Protein AF-A0A4Y4M485-F1 (afdb_monomer_lite)

Structure (mmCIF, N/CA/C/O backbone):
data_AF-A0A4Y4M485-F1
#
_entry.id   AF-A0A4Y4M485-F1
#
loop_
_atom_site.group_PDB
_atom_site.id
_atom_site.type_symbol
_atom_site.label_atom_id
_atom_site.label_alt_id
_atom_site.label_comp_id
_atom_site.label_asym_id
_atom_site.label_entity_id
_atom_site.label_seq_id
_atom_site.pdbx_PDB_ins_code
_atom_site.Cartn_x
_atom_site.C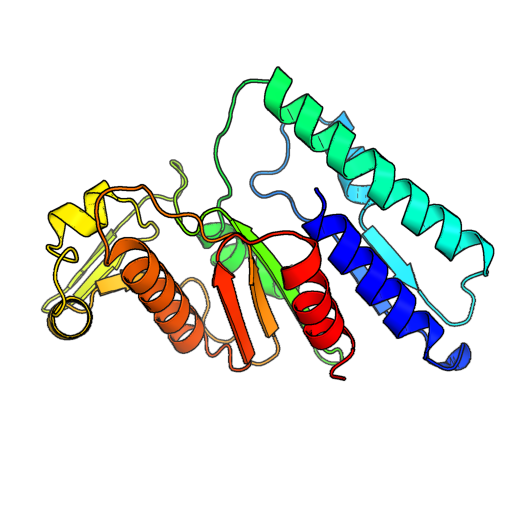artn_y
_atom_site.Cartn_z
_atom_site.occupancy
_atom_site.B_iso_or_equiv
_atom_site.auth_seq_id
_atom_site.auth_comp_id
_atom_site.auth_asym_id
_atom_site.auth_atom_id
_atom_site.pdbx_PDB_model_num
ATOM 1 N N . MET A 1 1 ? 10.236 9.563 -0.881 1.00 77.62 1 MET A N 1
ATOM 2 C CA . MET A 1 1 ? 11.046 9.495 -2.119 1.00 77.62 1 MET A CA 1
ATOM 3 C C . MET A 1 1 ? 11.940 8.282 -2.170 1.00 77.62 1 MET A C 1
ATOM 5 O O . MET A 1 1 ? 11.864 7.544 -3.143 1.00 77.62 1 MET A O 1
ATOM 9 N N . GLU A 1 2 ? 12.724 8.021 -1.127 1.00 85.12 2 GLU A N 1
ATOM 10 C CA . GLU A 1 2 ? 13.679 6.907 -1.160 1.00 85.12 2 GLU A CA 1
ATOM 11 C C . GLU A 1 2 ? 13.023 5.532 -1.349 1.00 85.12 2 GLU A C 1
ATOM 13 O O . GLU A 1 2 ? 13.564 4.706 -2.073 1.00 85.12 2 GLU A O 1
ATOM 18 N N . TYR A 1 3 ? 11.807 5.313 -0.830 1.00 90.31 3 TYR A N 1
ATOM 19 C CA . TYR A 1 3 ? 11.066 4.069 -1.087 1.00 90.31 3 TYR A CA 1
ATOM 20 C C . TYR A 1 3 ? 10.728 3.868 -2.568 1.00 90.31 3 TYR A C 1
ATOM 22 O O . TYR A 1 3 ? 10.897 2.769 -3.082 1.00 90.31 3 TYR A O 1
ATOM 30 N N . ILE A 1 4 ? 10.310 4.921 -3.279 1.00 91.56 4 ILE A N 1
ATOM 31 C CA . ILE A 1 4 ? 10.004 4.838 -4.717 1.00 91.56 4 ILE A CA 1
ATOM 32 C C . ILE A 1 4 ? 11.274 4.483 -5.499 1.00 91.56 4 ILE A C 1
ATOM 34 O O . ILE A 1 4 ? 11.239 3.601 -6.354 1.00 91.56 4 ILE A O 1
ATOM 38 N N . LYS A 1 5 ? 12.403 5.114 -5.152 1.00 91.12 5 LYS A N 1
ATOM 39 C CA . LYS A 1 5 ? 13.707 4.818 -5.757 1.00 91.12 5 LYS A CA 1
ATOM 40 C C . LYS A 1 5 ? 14.168 3.385 -5.469 1.00 91.12 5 LYS A C 1
ATOM 42 O O . LYS A 1 5 ? 14.674 2.714 -6.358 1.00 91.12 5 LYS A O 1
ATOM 47 N N . ALA A 1 6 ? 13.957 2.881 -4.255 1.00 93.38 6 ALA A N 1
ATOM 48 C CA . ALA A 1 6 ? 14.279 1.496 -3.913 1.00 93.38 6 ALA A CA 1
ATOM 49 C C . ALA A 1 6 ? 13.419 0.482 -4.693 1.00 93.38 6 ALA A C 1
ATOM 51 O O . ALA A 1 6 ? 13.933 -0.548 -5.128 1.00 93.38 6 ALA A O 1
ATOM 52 N N . ILE A 1 7 ? 12.129 0.778 -4.904 1.00 95.62 7 ILE A N 1
ATOM 53 C CA . ILE A 1 7 ? 11.229 -0.059 -5.716 1.00 95.62 7 ILE A CA 1
ATOM 54 C C . ILE A 1 7 ? 11.700 -0.084 -7.175 1.00 95.62 7 ILE A C 1
ATOM 56 O O . ILE A 1 7 ? 11.818 -1.161 -7.759 1.00 95.62 7 ILE A O 1
ATOM 60 N N . GLU A 1 8 ? 12.025 1.077 -7.747 1.00 95.56 8 GLU A N 1
ATOM 61 C CA . GLU A 1 8 ? 12.563 1.177 -9.109 1.00 95.56 8 GLU A CA 1
ATOM 62 C C . GLU A 1 8 ? 13.875 0.394 -9.258 1.00 95.56 8 GLU A C 1
ATOM 64 O O . GLU A 1 8 ? 13.993 -0.461 -10.140 1.00 95.56 8 GLU A O 1
ATOM 69 N N . LYS A 1 9 ? 14.818 0.579 -8.331 1.00 94.06 9 LYS A N 1
ATOM 70 C CA . LYS A 1 9 ? 16.083 -0.161 -8.314 1.00 94.06 9 LYS A CA 1
ATOM 71 C C . LYS A 1 9 ? 15.846 -1.667 -8.237 1.00 94.06 9 LYS A C 1
ATOM 73 O O . LYS A 1 9 ? 16.529 -2.439 -8.913 1.00 94.06 9 LYS A O 1
ATOM 78 N N . GLY A 1 10 ? 14.869 -2.096 -7.440 1.00 94.44 10 GLY A N 1
ATOM 79 C CA . GLY A 1 10 ? 14.462 -3.494 -7.345 1.00 94.44 10 GLY A CA 1
ATOM 80 C C . GLY A 1 10 ? 13.942 -4.058 -8.657 1.00 94.44 10 GLY A C 1
ATOM 81 O O . GLY A 1 10 ? 14.376 -5.140 -9.057 1.00 94.44 10 GLY A O 1
ATOM 82 N N . LEU A 1 11 ? 13.095 -3.310 -9.366 1.00 95.94 11 LEU A N 1
ATOM 83 C CA . LEU A 1 11 ? 12.636 -3.683 -10.701 1.00 95.94 11 LEU A CA 1
ATOM 84 C C . LEU A 1 11 ? 13.812 -3.795 -11.678 1.00 95.94 11 LEU A C 1
ATOM 86 O O . LEU A 1 11 ? 13.963 -4.821 -12.341 1.00 95.94 11 LEU A O 1
ATOM 90 N N . LEU A 1 12 ? 14.674 -2.775 -11.755 1.00 95.56 12 LEU A N 1
ATOM 91 C CA . LEU A 1 12 ? 15.802 -2.795 -12.687 1.00 95.56 12 LEU A CA 1
ATOM 92 C C . LEU A 1 12 ? 16.756 -3.957 -12.402 1.00 95.56 12 LEU A C 1
ATOM 94 O O . LEU A 1 12 ? 17.238 -4.594 -13.339 1.00 95.56 12 LEU A O 1
ATOM 98 N N . ASN A 1 13 ? 17.020 -4.259 -11.130 1.00 94.12 13 ASN A N 1
ATOM 99 C CA . ASN A 1 13 ? 17.847 -5.397 -10.732 1.00 94.12 13 ASN A CA 1
ATOM 100 C C . ASN A 1 13 ? 17.189 -6.732 -11.096 1.00 94.12 13 ASN A C 1
ATOM 102 O O . ASN A 1 13 ? 17.866 -7.621 -11.616 1.00 94.12 13 ASN A O 1
ATOM 106 N N . HIS A 1 14 ? 15.877 -6.862 -10.877 1.00 95.12 14 HIS A N 1
ATOM 107 C CA . HIS A 1 14 ? 15.117 -8.040 -11.286 1.00 95.12 14 HIS A CA 1
ATOM 108 C C . HIS A 1 14 ? 15.248 -8.277 -12.793 1.00 95.12 14 HIS A C 1
ATOM 110 O O . HIS A 1 14 ? 15.660 -9.359 -13.212 1.00 95.12 14 HIS A O 1
ATOM 116 N N . ILE A 1 15 ? 15.006 -7.248 -13.604 1.00 95.00 15 ILE A N 1
ATOM 117 C CA . ILE A 1 15 ? 15.081 -7.341 -15.065 1.00 95.00 15 ILE A CA 1
ATOM 118 C C . ILE A 1 15 ? 16.507 -7.667 -15.520 1.00 95.00 15 ILE A C 1
ATOM 120 O O . ILE A 1 15 ? 16.695 -8.597 -16.296 1.00 95.00 15 ILE A O 1
ATOM 124 N N . LYS A 1 16 ? 17.530 -6.984 -14.988 1.00 93.12 16 LYS A N 1
ATOM 125 C CA . LYS A 1 16 ? 18.945 -7.247 -15.325 1.00 93.12 16 LYS A CA 1
ATOM 126 C C . LYS A 1 16 ? 19.398 -8.670 -14.982 1.00 93.12 16 LYS A C 1
ATOM 128 O O . LYS A 1 16 ? 20.369 -9.146 -15.563 1.00 93.12 16 LYS A O 1
ATOM 133 N N . SER A 1 17 ? 18.720 -9.346 -14.052 1.00 93.44 17 SER A N 1
ATOM 134 C CA . SER A 1 17 ? 19.000 -10.745 -13.710 1.00 93.44 17 SER A CA 1
ATOM 135 C C . SER A 1 17 ? 18.378 -11.759 -14.684 1.00 93.44 17 SER A C 1
ATOM 137 O O . SER A 1 17 ? 18.756 -12.932 -14.678 1.00 93.44 17 SER A O 1
ATOM 139 N N . LYS A 1 18 ? 17.425 -11.325 -15.519 1.00 93.94 18 LYS A N 1
ATOM 140 C CA . LYS A 1 18 ? 16.714 -12.161 -16.492 1.00 93.94 18 LYS A CA 1
ATOM 141 C C . LYS A 1 18 ? 17.453 -12.210 -17.830 1.00 93.94 18 LYS A C 1
ATOM 143 O O . LYS A 1 18 ? 18.257 -11.347 -18.170 1.00 93.94 18 LYS A O 1
ATOM 148 N N . ARG A 1 19 ? 17.134 -13.219 -18.645 1.00 94.94 19 ARG A N 1
ATOM 149 C CA . ARG A 1 19 ? 17.548 -13.249 -20.058 1.00 94.94 19 ARG A CA 1
ATOM 150 C C . ARG A 1 19 ? 16.696 -12.253 -20.849 1.00 94.94 19 ARG A C 1
ATOM 152 O O . ARG A 1 19 ? 15.481 -12.249 -20.673 1.00 94.94 19 ARG A O 1
ATOM 159 N N . ILE A 1 20 ? 17.302 -11.497 -21.767 1.00 93.25 20 ILE A N 1
ATOM 160 C CA . ILE A 1 20 ? 16.626 -10.443 -22.558 1.00 93.25 20 ILE A CA 1
ATOM 161 C C . ILE A 1 20 ? 15.336 -10.943 -23.226 1.00 93.25 20 ILE A C 1
ATOM 163 O O . ILE A 1 20 ? 14.305 -10.285 -23.155 1.00 93.25 20 ILE A O 1
ATOM 167 N N . ILE A 1 21 ? 15.353 -12.153 -23.796 1.00 93.75 21 ILE A N 1
ATOM 168 C CA . ILE A 1 21 ? 14.182 -12.745 -24.469 1.00 93.75 21 ILE A CA 1
ATOM 169 C C . ILE A 1 21 ? 12.969 -12.971 -23.543 1.00 93.75 21 ILE A C 1
ATOM 171 O O . ILE A 1 21 ? 11.869 -13.201 -24.028 1.00 93.75 21 ILE A O 1
ATOM 175 N N . THR A 1 22 ? 13.162 -12.908 -22.221 1.00 94.12 22 THR A N 1
ATOM 176 C CA . THR A 1 22 ? 12.122 -13.119 -21.196 1.00 94.12 22 THR A CA 1
ATOM 177 C C . THR A 1 22 ? 11.640 -11.826 -20.534 1.00 94.12 22 THR A C 1
ATOM 179 O O . THR A 1 22 ? 10.892 -11.879 -19.556 1.00 94.12 22 THR A O 1
ATOM 182 N N . TYR A 1 23 ? 12.110 -10.665 -20.998 1.00 95.38 23 TYR A N 1
ATOM 183 C CA . TYR A 1 23 ? 11.661 -9.374 -20.481 1.00 95.38 23 TYR A CA 1
ATOM 184 C C . TYR A 1 23 ? 10.186 -9.172 -20.815 1.00 95.38 23 TYR A C 1
ATOM 186 O O . TYR A 1 23 ? 9.802 -9.269 -21.981 1.00 95.38 23 TYR A O 1
ATOM 194 N N . ASP A 1 24 ? 9.386 -8.915 -19.784 1.00 95.50 24 ASP A N 1
ATOM 195 C CA . ASP A 1 24 ? 7.939 -8.709 -19.887 1.00 95.50 24 ASP A CA 1
ATOM 196 C C . ASP A 1 24 ? 7.419 -8.113 -18.569 1.00 95.50 24 ASP A C 1
ATOM 198 O O . ASP A 1 24 ? 6.580 -8.675 -17.861 1.00 95.50 24 ASP A O 1
ATOM 202 N N . ASP A 1 25 ? 8.042 -7.007 -18.173 1.00 96.38 25 ASP A N 1
ATOM 203 C CA . ASP A 1 25 ? 7.924 -6.433 -16.838 1.00 96.38 25 ASP A CA 1
ATOM 204 C C . ASP A 1 25 ? 7.462 -4.979 -16.944 1.00 96.38 25 ASP A C 1
ATOM 206 O O . ASP A 1 25 ? 7.821 -4.261 -17.880 1.00 96.38 25 ASP A O 1
ATOM 210 N N . GLN A 1 26 ? 6.663 -4.525 -15.983 1.00 96.00 26 GLN A N 1
ATOM 211 C CA . GLN A 1 26 ? 6.154 -3.156 -15.953 1.00 96.00 26 GLN A CA 1
ATOM 212 C C . GLN A 1 26 ? 6.145 -2.601 -14.534 1.00 96.00 26 GLN A C 1
ATOM 214 O O . GLN A 1 26 ? 6.017 -3.344 -13.561 1.00 96.00 26 GLN A O 1
ATOM 219 N N . MET A 1 27 ? 6.204 -1.279 -14.436 1.00 95.62 27 MET A N 1
ATOM 220 C CA . MET A 1 27 ? 6.006 -0.546 -13.194 1.00 95.62 27 MET A CA 1
ATOM 221 C C . MET A 1 27 ? 5.237 0.737 -13.482 1.00 95.62 27 MET A C 1
ATOM 223 O O . MET A 1 27 ? 5.431 1.376 -14.516 1.00 95.62 27 MET A O 1
ATOM 227 N N . GLN A 1 28 ? 4.342 1.093 -12.566 1.00 94.19 28 GLN A N 1
ATOM 228 C CA . GLN A 1 28 ? 3.537 2.300 -12.657 1.00 94.19 28 GLN A CA 1
ATOM 229 C C . GLN A 1 28 ? 3.343 2.906 -11.268 1.00 94.19 28 GLN A C 1
ATOM 231 O O . GLN A 1 28 ? 3.158 2.181 -10.291 1.00 94.19 28 GLN A O 1
ATOM 236 N N . VAL A 1 29 ? 3.378 4.236 -11.190 1.00 91.94 29 VAL A N 1
ATOM 237 C CA . VAL A 1 29 ? 3.000 4.989 -9.989 1.00 91.94 29 VAL A CA 1
ATOM 238 C C . VAL A 1 29 ? 1.581 5.518 -10.165 1.00 91.94 29 VAL A C 1
ATOM 240 O O . VAL A 1 29 ? 1.248 6.072 -11.212 1.00 91.94 29 VAL A O 1
ATOM 243 N N . PHE A 1 30 ? 0.753 5.350 -9.137 1.00 89.00 30 PHE A N 1
ATOM 244 C CA . PHE A 1 30 ? -0.610 5.868 -9.094 1.00 89.00 30 PHE A CA 1
ATOM 245 C C . PHE A 1 30 ? -0.720 6.937 -8.012 1.00 89.00 30 PHE A C 1
ATOM 247 O O . PHE A 1 30 ? -0.191 6.771 -6.914 1.00 89.00 30 PHE A O 1
ATOM 254 N N . PHE A 1 31 ? -1.450 8.002 -8.320 1.00 84.62 31 PHE A N 1
ATOM 255 C CA . PHE A 1 31 ? -1.853 9.025 -7.366 1.00 84.62 31 PHE A CA 1
ATOM 256 C C . PHE A 1 31 ? -3.375 8.973 -7.279 1.00 84.62 31 PHE A C 1
ATOM 258 O O . PHE A 1 31 ? -4.046 9.005 -8.311 1.00 84.62 31 PHE A O 1
ATOM 265 N N . ASN A 1 32 ? -3.914 8.807 -6.072 1.00 82.88 32 ASN A N 1
ATOM 266 C CA . ASN A 1 32 ? -5.357 8.763 -5.858 1.00 82.88 32 ASN A CA 1
ATOM 267 C C . ASN A 1 32 ? -5.714 9.595 -4.618 1.00 82.88 32 ASN A C 1
ATOM 269 O O . ASN A 1 32 ? -5.328 9.173 -3.531 1.00 82.88 32 ASN A O 1
ATOM 273 N N . PRO A 1 33 ? -6.429 10.727 -4.749 1.00 79.94 33 PRO A N 1
ATOM 274 C CA . PRO A 1 33 ? -6.999 11.266 -5.988 1.00 79.94 33 PRO A CA 1
ATOM 275 C C . PRO A 1 33 ? -5.933 11.693 -7.001 1.00 79.94 33 PRO A C 1
ATOM 277 O O . PRO A 1 33 ? -4.771 11.908 -6.652 1.00 79.94 33 PRO A O 1
ATOM 280 N N . GLU A 1 34 ? -6.329 11.781 -8.267 1.00 77.62 34 GLU A N 1
ATOM 281 C CA . GLU A 1 34 ? -5.439 12.285 -9.312 1.00 77.62 34 GLU A CA 1
ATOM 282 C C . GLU A 1 34 ? -5.100 13.762 -9.039 1.00 77.62 34 GLU A C 1
ATOM 284 O O . GLU A 1 34 ? -5.971 14.514 -8.586 1.00 77.62 34 GLU A O 1
ATOM 289 N N . PRO A 1 35 ? -3.850 14.196 -9.284 1.00 74.81 35 PRO A N 1
ATOM 290 C CA . PRO A 1 35 ? -3.475 15.595 -9.154 1.00 74.81 35 PRO A CA 1
ATOM 291 C C . PRO A 1 35 ? -4.400 16.500 -9.977 1.00 74.81 35 PRO A C 1
ATOM 293 O O . PRO A 1 35 ? -4.681 16.228 -11.145 1.00 74.81 35 PRO A O 1
ATOM 296 N N . SER A 1 36 ? -4.845 17.613 -9.389 1.00 73.31 36 SER A N 1
ATOM 297 C CA . SER A 1 36 ? -5.702 18.572 -10.097 1.00 73.31 36 SER A CA 1
ATOM 298 C C . SER A 1 36 ? -4.959 19.365 -11.174 1.00 73.31 36 SER A C 1
ATOM 300 O O . SER A 1 36 ? -5.595 19.922 -12.063 1.00 73.31 36 SER A O 1
ATOM 302 N N . ASP A 1 37 ? -3.627 19.442 -11.092 1.00 76.88 37 ASP A N 1
ATOM 303 C CA . ASP A 1 37 ? -2.790 20.081 -12.107 1.00 76.88 37 ASP A CA 1
ATOM 304 C C . ASP A 1 37 ? -2.626 19.152 -13.334 1.00 76.88 37 ASP A C 1
ATOM 306 O O . ASP A 1 37 ? -2.031 18.076 -13.223 1.00 76.88 37 ASP A O 1
ATOM 310 N N . PRO A 1 38 ? -3.084 19.552 -14.535 1.00 78.38 38 PRO A N 1
ATOM 311 C CA . PRO A 1 38 ? -2.912 18.766 -15.757 1.00 78.38 38 PRO A CA 1
ATOM 312 C C . PRO A 1 38 ? -1.452 18.430 -16.079 1.00 78.38 38 PRO A C 1
ATOM 314 O O . PRO A 1 38 ? -1.169 17.356 -16.613 1.00 78.38 38 PRO A O 1
ATOM 317 N N . LYS A 1 39 ? -0.507 19.313 -15.728 1.00 80.00 39 LYS A N 1
ATOM 318 C CA . LYS A 1 39 ? 0.925 19.063 -15.928 1.00 80.00 39 LYS A CA 1
ATOM 319 C C . LYS A 1 39 ? 1.384 17.865 -15.109 1.00 80.00 39 LYS A C 1
ATOM 321 O O . LYS A 1 39 ? 2.188 17.066 -15.577 1.00 80.00 39 LYS A O 1
ATOM 326 N N . MET A 1 40 ? 0.840 17.714 -13.910 1.00 76.00 40 MET A N 1
ATOM 327 C CA . MET A 1 40 ? 1.156 16.604 -13.023 1.00 76.00 40 MET A CA 1
ATOM 328 C C . MET A 1 40 ? 0.653 15.288 -13.598 1.00 76.00 40 MET A C 1
ATOM 330 O O . MET A 1 40 ? 1.392 14.308 -13.575 1.00 76.00 40 MET A O 1
ATOM 334 N N . ASN A 1 41 ? -0.531 15.285 -14.211 1.00 75.06 41 ASN A N 1
ATOM 335 C CA . ASN A 1 41 ? -1.057 14.109 -14.901 1.00 75.06 41 ASN A CA 1
ATOM 336 C C . ASN A 1 41 ? -0.133 13.651 -16.040 1.00 75.06 41 ASN A C 1
ATOM 338 O O . ASN A 1 41 ? 0.108 12.451 -16.166 1.00 75.06 41 ASN A O 1
ATOM 342 N N . GLU A 1 42 ? 0.473 14.567 -16.800 1.00 83.31 42 GLU A N 1
ATOM 343 C CA . GLU A 1 42 ? 1.502 14.205 -17.789 1.00 83.31 42 GLU A CA 1
ATOM 344 C C . GLU A 1 42 ? 2.746 13.578 -17.135 1.00 83.31 42 GLU A C 1
ATOM 346 O O . GLU A 1 42 ? 3.199 12.519 -17.573 1.00 83.31 42 GLU A O 1
ATOM 351 N N . LEU A 1 43 ? 3.239 14.135 -16.020 1.00 83.00 43 LEU A N 1
ATOM 352 C CA . LEU A 1 43 ? 4.380 13.556 -15.291 1.00 83.00 43 LEU A CA 1
ATOM 353 C C . LEU A 1 43 ? 4.072 12.146 -14.756 1.00 83.00 43 LEU A C 1
ATOM 355 O O . LEU A 1 43 ? 4.947 11.280 -14.751 1.00 83.00 43 LEU A O 1
ATOM 359 N N . THR A 1 44 ? 2.829 11.873 -14.339 1.00 80.62 44 THR A N 1
ATOM 360 C CA . THR A 1 44 ? 2.441 10.524 -13.889 1.00 80.62 44 THR A CA 1
ATOM 361 C C . THR A 1 44 ? 2.477 9.492 -15.019 1.00 80.62 44 THR A C 1
ATOM 363 O O . THR A 1 44 ? 2.857 8.345 -14.780 1.00 80.62 44 THR A O 1
ATOM 366 N N . LYS A 1 45 ? 2.158 9.887 -16.262 1.00 86.69 45 LYS A N 1
ATOM 367 C CA . LYS A 1 45 ? 2.238 8.995 -17.432 1.00 86.69 45 LYS A CA 1
ATOM 368 C C . LYS A 1 45 ? 3.677 8.580 -17.715 1.00 86.69 45 LYS A C 1
ATOM 370 O O . LYS A 1 45 ? 3.918 7.439 -18.098 1.00 86.69 45 LYS A O 1
ATOM 375 N N . GLU A 1 46 ? 4.639 9.470 -17.485 1.00 91.50 46 GLU A N 1
ATOM 376 C CA . GLU A 1 46 ? 6.059 9.156 -17.654 1.00 91.50 46 GLU A CA 1
ATOM 377 C C . GLU A 1 46 ? 6.588 8.140 -16.633 1.00 91.50 46 GLU A C 1
ATOM 379 O O . GLU A 1 46 ? 7.564 7.444 -16.927 1.00 91.50 46 GLU A O 1
ATOM 384 N N . LEU A 1 47 ? 5.922 8.025 -15.477 1.00 92.62 47 LEU A N 1
ATOM 385 C CA . LEU A 1 47 ? 6.174 7.028 -14.432 1.00 92.62 47 LEU A CA 1
ATOM 386 C C . LEU A 1 47 ? 5.458 5.693 -14.688 1.00 92.62 47 LEU A C 1
ATOM 388 O O . LEU A 1 47 ? 5.380 4.856 -13.788 1.00 92.62 47 LEU A O 1
ATOM 392 N N . LYS A 1 48 ? 4.935 5.480 -15.900 1.00 94.50 48 LYS A N 1
ATOM 393 C CA . LYS A 1 48 ? 4.531 4.170 -16.410 1.00 94.50 48 LYS A CA 1
ATOM 394 C C . LYS A 1 48 ? 5.608 3.661 -17.365 1.00 94.50 48 LYS A C 1
ATOM 396 O O . LYS A 1 48 ? 5.771 4.179 -18.468 1.00 94.50 48 LYS A O 1
ATOM 401 N N . VAL A 1 49 ? 6.337 2.635 -16.941 1.00 96.12 49 VAL A N 1
ATOM 402 C CA . VAL A 1 49 ? 7.461 2.061 -17.692 1.00 96.12 49 VAL A CA 1
ATOM 403 C C . VAL A 1 49 ?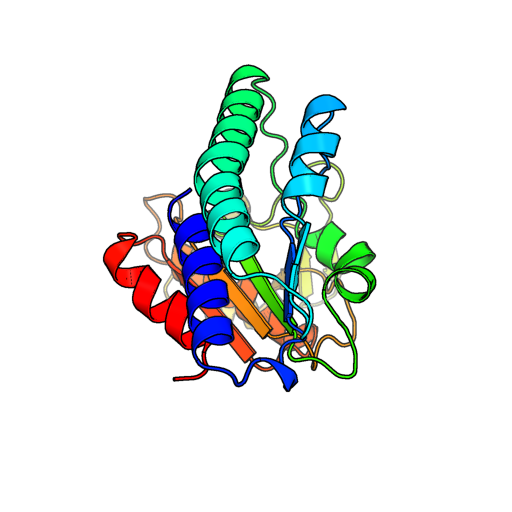 7.239 0.575 -17.947 1.00 96.12 49 VAL A C 1
ATOM 405 O O . VAL A 1 49 ? 6.654 -0.133 -17.124 1.00 96.12 49 VAL A O 1
ATOM 408 N N . SER A 1 50 ? 7.705 0.097 -19.097 1.00 96.62 50 SER A N 1
ATOM 409 C CA . SER A 1 50 ? 7.579 -1.300 -19.515 1.00 96.62 50 SER A CA 1
ATOM 410 C C . SER A 1 50 ? 8.847 -1.773 -20.206 1.00 96.62 50 SER A C 1
ATOM 412 O O . SER A 1 50 ? 9.461 -1.016 -20.955 1.00 96.62 50 SER A O 1
ATOM 414 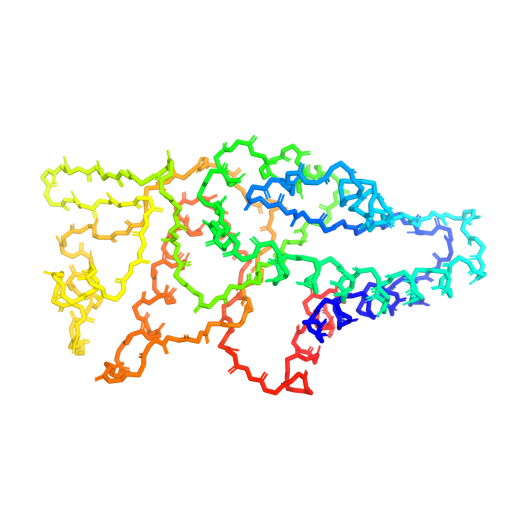N N . PHE A 1 51 ? 9.196 -3.036 -19.993 1.00 97.31 51 PHE A N 1
ATOM 415 C CA . PHE A 1 51 ? 10.378 -3.681 -20.542 1.00 97.31 51 PHE A CA 1
ATOM 416 C C . PHE A 1 51 ? 9.969 -4.936 -21.306 1.00 97.31 51 PHE A C 1
ATOM 418 O O . PHE A 1 51 ? 9.210 -5.765 -20.810 1.00 97.31 51 PHE A O 1
ATOM 425 N N . ASN A 1 52 ? 10.510 -5.072 -22.511 1.00 96.75 52 ASN A N 1
ATOM 426 C CA . ASN A 1 52 ? 10.342 -6.216 -23.397 1.00 96.75 52 ASN A CA 1
ATOM 427 C C . ASN A 1 52 ? 11.690 -6.603 -24.032 1.00 96.75 52 ASN A C 1
ATOM 429 O O . ASN A 1 52 ? 12.710 -5.943 -23.817 1.00 96.75 52 ASN A O 1
ATOM 433 N N . LYS A 1 53 ? 11.702 -7.672 -24.831 1.00 95.81 53 LYS A N 1
ATOM 434 C CA . LYS A 1 53 ? 12.913 -8.179 -25.503 1.00 95.81 53 LYS A CA 1
ATOM 435 C C . LYS A 1 53 ? 13.631 -7.154 -26.399 1.00 95.81 53 LYS A C 1
ATOM 437 O O . LYS A 1 53 ? 14.829 -7.293 -26.623 1.00 95.81 53 LYS A O 1
ATOM 442 N N . ASP A 1 54 ? 12.912 -6.142 -26.884 1.00 96.38 54 ASP A N 1
ATOM 443 C CA . ASP A 1 54 ? 13.415 -5.110 -27.798 1.00 96.38 54 ASP A CA 1
ATOM 444 C C . ASP A 1 54 ? 13.891 -3.854 -27.043 1.00 96.38 54 ASP A C 1
ATOM 446 O O . ASP A 1 54 ? 14.324 -2.869 -27.641 1.00 96.38 54 ASP A O 1
ATOM 450 N N . THR A 1 55 ? 13.820 -3.868 -25.708 1.00 96.06 55 THR A N 1
ATOM 451 C CA . THR A 1 55 ? 14.181 -2.723 -24.873 1.00 96.06 55 THR A CA 1
ATOM 452 C C . THR A 1 55 ? 15.692 -2.472 -24.903 1.00 96.06 55 THR A C 1
ATOM 454 O O . THR A 1 55 ? 16.471 -3.329 -24.470 1.00 96.06 55 THR A O 1
ATOM 457 N N . PRO A 1 56 ? 16.148 -1.288 -25.356 1.00 94.94 56 PRO A N 1
ATOM 458 C CA . PRO A 1 56 ? 17.570 -0.999 -25.461 1.00 94.94 56 PRO A CA 1
ATOM 459 C C . PRO A 1 56 ? 18.189 -0.736 -24.085 1.00 94.94 56 PRO A C 1
ATOM 461 O O . PRO A 1 56 ? 17.549 -0.217 -23.170 1.00 94.94 56 PRO A O 1
ATOM 464 N N . LYS A 1 57 ? 19.491 -1.008 -23.947 1.00 91.38 57 LYS A N 1
ATOM 465 C CA . LYS A 1 57 ? 20.233 -0.779 -22.693 1.00 91.38 57 LYS A CA 1
ATOM 466 C C . LYS A 1 57 ? 20.156 0.678 -22.211 1.00 91.38 57 LYS A C 1
ATOM 468 O O . LYS A 1 57 ? 20.104 0.915 -21.009 1.00 91.38 57 LYS A O 1
ATOM 473 N N . SER A 1 58 ? 20.108 1.645 -23.131 1.00 95.12 58 SER A N 1
ATOM 474 C CA . SER A 1 58 ? 19.959 3.073 -22.814 1.00 95.12 58 SER A CA 1
ATOM 475 C C . SER A 1 58 ? 18.632 3.408 -22.125 1.00 95.12 58 SER A C 1
ATOM 477 O O . SER A 1 58 ? 18.583 4.361 -21.349 1.00 95.12 58 SER A O 1
ATOM 479 N N . TYR A 1 59 ? 17.578 2.612 -22.341 1.00 96.31 59 TYR A N 1
ATOM 480 C CA . TYR A 1 59 ? 16.276 2.837 -21.716 1.00 96.31 59 TYR A CA 1
ATOM 481 C C . TYR A 1 59 ? 16.337 2.677 -20.192 1.00 96.31 59 TYR A C 1
ATOM 483 O O . TYR A 1 59 ? 15.714 3.461 -19.483 1.00 96.31 59 TYR A O 1
ATOM 491 N N . PHE A 1 60 ? 17.166 1.766 -19.669 1.00 95.62 60 PHE A N 1
ATOM 492 C CA . PHE A 1 60 ? 17.363 1.602 -18.222 1.00 95.62 60 PHE A CA 1
ATOM 493 C C . PHE A 1 60 ? 17.834 2.898 -17.553 1.00 95.62 60 PHE A C 1
ATOM 495 O O . PHE A 1 60 ? 17.301 3.278 -16.518 1.00 95.62 60 PHE A O 1
ATOM 502 N N . ASN A 1 61 ? 18.778 3.609 -18.178 1.00 95.25 61 ASN A N 1
ATOM 503 C CA . ASN A 1 61 ? 19.262 4.894 -17.667 1.00 95.25 61 ASN A CA 1
ATOM 504 C C . ASN A 1 61 ? 18.170 5.972 -17.732 1.00 95.25 61 ASN A C 1
ATOM 506 O O . ASN A 1 61 ? 18.105 6.844 -16.872 1.00 95.25 61 ASN A O 1
ATOM 510 N N . SER A 1 62 ? 17.300 5.918 -18.748 1.00 95.75 62 SER A N 1
ATOM 511 C CA . SER A 1 62 ? 16.167 6.842 -18.843 1.00 95.75 62 SER A CA 1
ATOM 512 C C . SER A 1 62 ? 15.134 6.606 -17.738 1.00 95.75 62 SER A C 1
ATOM 514 O O . SER A 1 62 ? 14.585 7.569 -17.211 1.00 95.75 62 SER A O 1
ATOM 516 N N . VAL A 1 63 ? 14.905 5.346 -17.353 1.00 95.88 63 VAL A N 1
ATOM 517 C CA . VAL A 1 63 ? 14.008 4.984 -16.248 1.00 95.88 63 VAL A CA 1
ATOM 518 C C . VAL A 1 63 ? 14.595 5.436 -14.909 1.00 95.88 63 VAL A C 1
ATOM 520 O O . VAL A 1 63 ? 13.913 6.152 -14.180 1.00 95.88 63 VAL A O 1
ATOM 523 N N . ASP A 1 64 ? 15.869 5.139 -14.642 1.00 94.31 64 ASP A N 1
ATOM 524 C CA . ASP A 1 64 ? 16.571 5.582 -13.423 1.00 94.31 64 ASP A CA 1
ATOM 525 C C . ASP A 1 64 ? 16.527 7.114 -13.258 1.00 94.31 64 ASP A C 1
ATOM 527 O O . ASP A 1 64 ? 16.204 7.637 -12.184 1.00 94.31 64 ASP A O 1
ATOM 531 N N . LY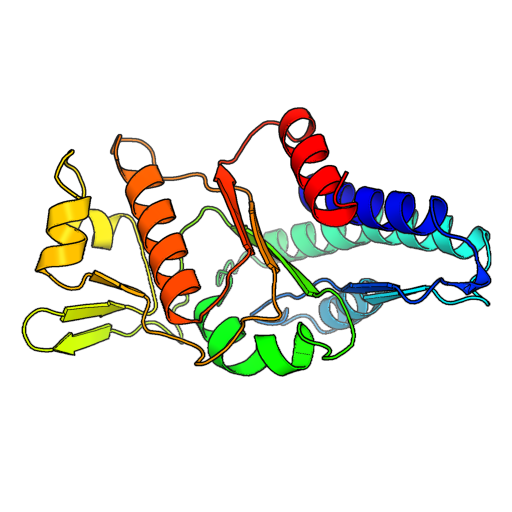S A 1 65 ? 16.741 7.851 -14.358 1.00 93.94 65 LYS A N 1
ATOM 532 C CA . LYS A 1 65 ? 16.617 9.313 -14.380 1.00 93.94 65 LYS A CA 1
ATOM 533 C C . LYS A 1 65 ? 15.194 9.774 -14.047 1.00 93.94 65 LYS A C 1
ATOM 535 O O . LYS A 1 65 ? 15.013 10.589 -13.144 1.00 93.94 65 LYS A O 1
ATOM 540 N N . LYS A 1 66 ? 14.179 9.224 -14.726 1.00 94.00 66 LYS A N 1
ATOM 541 C CA . LYS A 1 66 ? 12.765 9.574 -14.499 1.00 94.00 66 LYS A CA 1
ATOM 542 C C . LYS A 1 66 ? 12.351 9.383 -13.043 1.00 94.00 66 LYS A C 1
ATOM 544 O O . LYS A 1 66 ? 11.741 10.276 -12.464 1.00 94.00 66 LYS A O 1
ATOM 549 N N . TYR A 1 67 ? 12.705 8.254 -12.436 1.00 93.38 67 TYR A N 1
ATOM 550 C CA . TYR A 1 67 ? 12.343 7.959 -11.048 1.00 93.38 67 TYR A CA 1
ATOM 551 C C . TYR A 1 67 ? 13.180 8.719 -10.012 1.00 93.38 67 TYR A C 1
ATOM 553 O O . TYR A 1 67 ? 12.733 8.880 -8.876 1.00 93.38 67 TYR A O 1
ATOM 561 N N . SER A 1 68 ? 14.349 9.234 -10.393 1.00 89.81 68 SER A N 1
ATOM 562 C CA . SER A 1 68 ? 15.138 10.133 -9.545 1.00 89.81 68 SER A CA 1
ATOM 563 C C . SER A 1 68 ? 14.614 11.575 -9.554 1.00 89.81 68 SER A C 1
ATOM 565 O O . SER A 1 68 ? 14.740 12.270 -8.547 1.00 89.81 68 SER A O 1
ATOM 567 N N . GLU A 1 69 ? 14.008 12.024 -10.656 1.00 90.69 69 GLU A N 1
ATOM 568 C CA . GLU A 1 69 ? 13.587 13.420 -10.849 1.00 90.69 69 GLU A CA 1
ATOM 569 C C . GLU A 1 69 ? 12.080 13.624 -10.610 1.00 90.69 69 GLU A C 1
ATOM 571 O O . GLU A 1 69 ? 11.681 14.420 -9.754 1.00 90.69 69 GLU A O 1
ATOM 576 N N . LEU A 1 70 ? 11.229 12.874 -11.319 1.00 90.38 70 LEU A N 1
ATOM 577 C CA . LEU A 1 70 ? 9.790 13.147 -11.407 1.00 90.38 70 LEU A CA 1
ATOM 578 C C . LEU A 1 70 ? 9.044 12.994 -10.076 1.00 90.38 70 LEU A C 1
ATOM 580 O O . LEU A 1 70 ? 8.263 13.891 -9.751 1.00 90.38 70 LEU A O 1
ATOM 584 N N . PRO A 1 71 ? 9.262 11.938 -9.261 1.00 87.81 71 PRO A N 1
ATOM 585 C CA . PRO A 1 71 ? 8.575 11.823 -7.978 1.00 87.81 71 PRO A CA 1
ATOM 586 C C . PRO A 1 71 ? 8.854 13.025 -7.066 1.00 87.81 71 PRO A C 1
ATOM 588 O O . PRO A 1 71 ? 7.935 13.539 -6.429 1.00 87.81 71 PRO A O 1
ATOM 591 N N . SER A 1 72 ? 10.100 13.516 -7.050 1.00 84.94 72 SER A N 1
ATOM 592 C CA . SER A 1 72 ? 10.496 14.689 -6.264 1.00 84.94 72 SER A CA 1
ATOM 593 C C . SER A 1 72 ? 9.759 15.946 -6.726 1.00 84.94 72 SER A C 1
ATOM 595 O O . SER A 1 72 ? 9.156 16.640 -5.906 1.00 84.94 72 SER A O 1
ATOM 597 N N . SER A 1 73 ? 9.724 16.196 -8.040 1.00 85.25 73 SER A N 1
ATOM 598 C CA . SER A 1 73 ? 8.986 17.325 -8.618 1.00 85.25 73 SER A CA 1
ATOM 599 C C . SER A 1 73 ? 7.492 17.261 -8.306 1.00 85.25 73 SER A C 1
ATOM 601 O O . SER A 1 73 ? 6.900 18.275 -7.938 1.00 85.25 73 SER A O 1
ATOM 603 N N . ILE A 1 74 ? 6.897 16.067 -8.386 1.00 81.19 74 ILE A N 1
ATOM 604 C CA . ILE A 1 74 ? 5.481 15.859 -8.084 1.00 81.19 74 ILE A CA 1
ATOM 605 C C . ILE A 1 74 ? 5.181 16.223 -6.622 1.00 81.19 74 ILE A C 1
ATOM 607 O O . ILE A 1 74 ? 4.256 16.977 -6.322 1.00 81.19 74 ILE A O 1
ATOM 611 N N . TYR A 1 75 ? 6.002 15.740 -5.697 1.00 79.88 75 TYR A N 1
ATOM 612 C CA . TYR A 1 75 ? 5.817 16.017 -4.276 1.00 79.88 75 TYR A CA 1
ATOM 613 C C . TYR A 1 75 ? 6.036 17.486 -3.916 1.00 79.88 75 TYR A C 1
ATOM 615 O O . TYR A 1 75 ? 5.262 18.050 -3.147 1.00 79.88 75 TYR A O 1
ATOM 623 N N . GLN A 1 76 ? 7.049 18.132 -4.498 1.00 82.31 76 GLN A N 1
ATOM 624 C CA . GLN A 1 76 ? 7.279 19.565 -4.306 1.00 82.31 76 GLN A CA 1
ATOM 625 C C . GLN A 1 76 ? 6.099 20.407 -4.810 1.00 82.31 76 GLN A C 1
ATOM 627 O O . GLN A 1 76 ? 5.728 21.381 -4.157 1.00 82.31 76 GLN A O 1
ATOM 632 N N . SER A 1 77 ? 5.480 20.016 -5.929 1.00 79.38 77 SER A N 1
ATOM 633 C CA . SER A 1 77 ? 4.264 20.673 -6.421 1.00 79.38 77 SER A CA 1
ATOM 634 C C . SER A 1 77 ? 3.104 20.505 -5.441 1.00 79.38 77 SER A C 1
ATOM 636 O O . SER A 1 77 ? 2.476 21.491 -5.071 1.00 79.38 77 SER A O 1
ATOM 638 N N . ALA A 1 78 ? 2.877 19.286 -4.939 1.00 76.31 78 ALA A N 1
ATOM 639 C CA . ALA A 1 78 ? 1.807 19.021 -3.975 1.00 76.31 78 ALA A CA 1
ATOM 640 C C . ALA A 1 78 ? 1.978 19.833 -2.676 1.00 76.31 78 ALA A C 1
ATOM 642 O O . ALA A 1 78 ? 1.001 20.339 -2.124 1.00 76.31 78 ALA A O 1
ATOM 643 N N . ILE A 1 79 ? 3.227 20.012 -2.218 1.00 78.75 79 ILE A N 1
ATOM 644 C CA . ILE A 1 79 ? 3.540 20.883 -1.077 1.00 78.75 79 ILE A CA 1
ATOM 645 C C . ILE A 1 79 ? 3.154 22.333 -1.367 1.00 78.75 79 ILE A C 1
ATOM 647 O O . ILE A 1 79 ? 2.560 22.996 -0.516 1.00 78.75 79 ILE A O 1
ATOM 651 N N . LYS A 1 80 ? 3.497 22.830 -2.558 1.00 79.56 80 LYS A N 1
ATOM 652 C CA . LYS A 1 80 ? 3.215 24.207 -2.973 1.00 79.56 80 LYS A CA 1
ATOM 653 C C . LYS A 1 80 ? 1.714 24.483 -3.077 1.00 79.56 80 LYS A C 1
ATOM 655 O O . LYS A 1 80 ? 1.280 25.569 -2.704 1.00 79.56 80 LYS A O 1
ATOM 660 N N . ASP A 1 81 ? 0.940 23.507 -3.542 1.00 73.75 81 ASP A N 1
ATOM 661 C CA . ASP A 1 81 ? -0.515 23.618 -3.661 1.00 73.75 81 ASP A CA 1
ATOM 662 C C . ASP A 1 81 ? -1.213 23.656 -2.289 1.00 73.75 81 ASP A C 1
ATOM 664 O O . ASP A 1 81 ? -2.346 24.126 -2.182 1.00 73.75 81 ASP A O 1
ATOM 668 N N . GLY A 1 82 ? -0.547 23.174 -1.230 1.00 67.38 82 GLY A N 1
ATOM 669 C CA . GLY A 1 82 ? -0.996 23.271 0.164 1.00 67.38 82 GLY A CA 1
ATOM 670 C C . GLY A 1 82 ? -2.256 22.463 0.499 1.00 67.38 82 GLY A C 1
ATOM 671 O O . GLY A 1 82 ? -2.744 22.525 1.628 1.00 67.38 82 GLY A O 1
ATOM 672 N N . LYS A 1 83 ? -2.789 21.701 -0.463 1.00 68.94 83 LYS A N 1
ATOM 673 C CA . LYS A 1 83 ? -4.005 20.890 -0.333 1.00 68.94 83 LYS A CA 1
ATOM 674 C C . LYS A 1 83 ? -3.649 19.413 -0.223 1.00 68.94 83 LYS A C 1
ATOM 676 O O . LYS A 1 83 ? -3.602 18.687 -1.213 1.00 68.94 83 LYS A O 1
ATOM 681 N N . TYR A 1 84 ? -3.430 18.955 1.003 1.00 69.75 84 TYR A N 1
ATOM 682 C CA . TYR A 1 84 ? -3.183 17.545 1.294 1.00 69.75 84 TYR A CA 1
ATOM 683 C C . TYR A 1 84 ? -4.509 16.817 1.522 1.00 69.75 84 TYR A C 1
ATOM 685 O O . TYR A 1 84 ? -4.902 16.556 2.653 1.00 69.75 84 TYR A O 1
ATOM 693 N N . ILE A 1 85 ? -5.205 16.494 0.434 1.00 70.00 85 ILE A N 1
ATOM 694 C CA . ILE A 1 85 ? -6.479 15.752 0.476 1.00 70.00 85 ILE A CA 1
ATOM 695 C C . ILE A 1 85 ? -6.322 14.310 0.997 1.00 70.00 85 ILE A C 1
ATOM 697 O O . ILE A 1 85 ? -7.305 13.673 1.362 1.00 70.00 85 ILE A O 1
ATOM 701 N N . GLY A 1 86 ? -5.082 13.817 1.104 1.00 74.38 86 GLY A N 1
ATOM 702 C CA . GLY A 1 86 ? -4.776 12.446 1.510 1.00 74.38 86 GLY A CA 1
ATOM 703 C C . GLY A 1 86 ? -4.960 11.455 0.362 1.00 74.38 86 GLY A C 1
ATOM 704 O O . GLY A 1 86 ? -5.435 11.812 -0.714 1.00 74.38 86 GLY A O 1
ATOM 705 N N . SER A 1 87 ? -4.528 10.208 0.565 1.00 84.00 87 SER A N 1
ATOM 706 C CA . SER A 1 87 ? -4.721 9.153 -0.432 1.00 84.00 87 SER A CA 1
ATOM 707 C C . SER A 1 87 ? -6.005 8.375 -0.168 1.00 84.00 87 SER A C 1
ATOM 709 O O . SER A 1 87 ? -6.144 7.758 0.889 1.00 84.00 87 SER A O 1
ATOM 711 N N . ASP A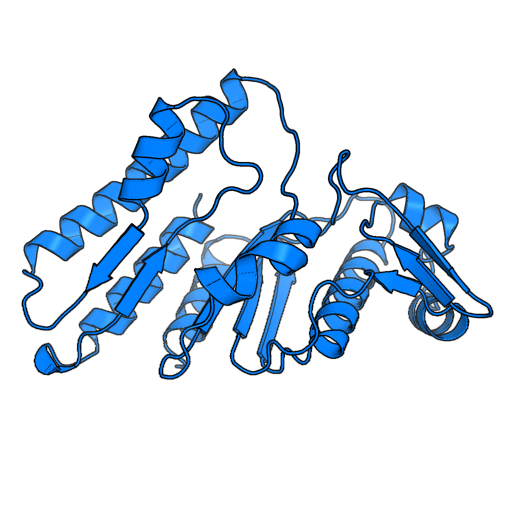 1 88 ? -6.911 8.335 -1.145 1.00 93.00 88 ASP A N 1
ATOM 712 C CA . ASP A 1 88 ? -8.135 7.538 -1.047 1.00 93.00 88 ASP A CA 1
ATOM 713 C C . ASP A 1 88 ? -7.860 6.072 -1.406 1.00 93.00 88 ASP A C 1
ATOM 715 O O . ASP A 1 88 ? -8.117 5.591 -2.514 1.00 93.00 88 ASP A O 1
ATOM 719 N N . ILE A 1 89 ? -7.240 5.365 -0.464 1.00 96.06 89 ILE A N 1
ATOM 720 C CA . ILE A 1 89 ? -6.858 3.962 -0.635 1.00 96.06 89 ILE A CA 1
ATOM 721 C C . ILE A 1 89 ? -8.102 3.072 -0.699 1.00 96.06 89 ILE A C 1
ATOM 723 O O . ILE A 1 89 ? -8.137 2.123 -1.484 1.00 96.06 89 ILE A O 1
ATOM 727 N N . TRP A 1 90 ? -9.119 3.364 0.114 1.00 97.19 90 TRP A N 1
ATOM 728 C CA . TRP A 1 90 ? -10.332 2.556 0.154 1.00 97.19 90 TRP A CA 1
ATOM 729 C C . TRP A 1 90 ? -11.037 2.571 -1.207 1.00 97.19 90 TRP A C 1
ATOM 731 O O . TRP A 1 90 ? -11.312 1.509 -1.776 1.00 97.19 90 TRP A O 1
ATOM 741 N N . GLU A 1 91 ? -11.242 3.759 -1.781 1.00 96.12 91 GLU A N 1
ATOM 742 C CA . GLU A 1 91 ? -11.862 3.908 -3.095 1.00 96.12 91 GLU A CA 1
ATOM 743 C C . GLU A 1 91 ? -11.001 3.304 -4.207 1.00 96.12 91 GLU A C 1
ATOM 745 O O . GLU A 1 91 ? -11.526 2.659 -5.117 1.00 96.12 91 GLU A O 1
ATOM 750 N N . PHE A 1 92 ? -9.673 3.436 -4.118 1.00 96.75 92 PHE A N 1
ATOM 751 C CA . PHE A 1 92 ? -8.764 2.804 -5.074 1.00 96.75 92 PHE A CA 1
ATOM 752 C C . PHE A 1 92 ? -8.956 1.282 -5.111 1.00 96.75 92 PHE A C 1
ATOM 754 O O . PHE A 1 92 ? -9.082 0.693 -6.187 1.00 96.75 92 PHE A O 1
ATOM 761 N N . PHE A 1 93 ? -9.041 0.632 -3.947 1.00 97.69 93 PHE A N 1
ATOM 762 C CA . PHE A 1 93 ? -9.309 -0.807 -3.860 1.00 97.69 93 PHE A CA 1
ATOM 763 C C . PHE A 1 93 ? -10.718 -1.187 -4.321 1.00 97.69 93 PHE A C 1
ATOM 765 O O . PHE A 1 93 ? -10.930 -2.290 -4.838 1.00 97.69 93 PHE A O 1
ATOM 772 N N . LYS A 1 94 ? -11.681 -0.280 -4.156 1.00 97.12 94 LYS A N 1
ATOM 773 C CA . LYS A 1 94 ? -13.062 -0.495 -4.577 1.00 97.12 94 LYS A CA 1
ATOM 774 C C . LYS A 1 94 ? -13.215 -0.436 -6.097 1.00 97.12 94 LYS A C 1
ATOM 776 O O . LYS A 1 94 ? -13.852 -1.318 -6.669 1.00 97.12 94 LYS A O 1
ATOM 781 N N . ASN A 1 95 ? -12.609 0.567 -6.730 1.00 96.19 95 ASN A N 1
ATOM 782 C CA . ASN A 1 95 ? -12.907 0.942 -8.113 1.00 96.19 95 ASN A CA 1
ATOM 783 C C . ASN A 1 95 ? -11.777 0.656 -9.110 1.00 96.19 95 ASN A C 1
ATOM 785 O O . ASN A 1 95 ? -12.065 0.460 -10.282 1.00 96.19 95 ASN A O 1
ATOM 789 N N . LYS A 1 96 ? -10.504 0.659 -8.686 1.00 96.12 96 LYS A N 1
ATOM 790 C CA . LYS A 1 96 ? -9.354 0.717 -9.615 1.00 96.12 96 LYS A CA 1
ATOM 791 C C . LYS A 1 96 ? -8.397 -0.472 -9.509 1.00 96.12 96 LYS A C 1
ATOM 793 O O . LYS A 1 96 ? -7.790 -0.852 -10.505 1.00 96.12 96 LYS A O 1
ATOM 798 N N . VAL A 1 97 ? -8.245 -1.083 -8.330 1.00 97.19 97 VAL A N 1
ATOM 799 C CA . VAL A 1 97 ? -7.167 -2.064 -8.071 1.00 97.19 97 VAL A CA 1
ATOM 800 C C . VAL A 1 97 ? -7.175 -3.269 -9.014 1.00 97.19 97 VAL A C 1
ATOM 802 O O . VAL A 1 97 ? -6.109 -3.745 -9.391 1.00 97.19 97 VAL A O 1
ATOM 805 N N . LYS A 1 98 ? -8.350 -3.762 -9.422 1.00 96.00 98 LYS A N 1
ATOM 806 C CA . LYS A 1 98 ? -8.435 -4.895 -10.354 1.00 96.00 98 LYS A CA 1
ATOM 807 C C . LYS A 1 98 ? -7.930 -4.498 -11.732 1.00 96.00 98 LYS A C 1
ATOM 809 O O . LYS A 1 98 ? -6.974 -5.093 -12.215 1.00 96.00 98 LYS A O 1
ATOM 814 N N . ASP A 1 99 ? -8.508 -3.445 -12.291 1.00 94.69 99 ASP A N 1
ATOM 815 C CA . ASP A 1 99 ? -8.211 -2.999 -13.651 1.00 94.69 99 ASP A CA 1
ATOM 816 C C . ASP A 1 99 ? -6.768 -2.502 -13.791 1.00 94.69 99 ASP A C 1
ATOM 818 O O . ASP A 1 99 ? -6.141 -2.657 -14.838 1.00 94.69 99 ASP A O 1
ATOM 822 N N . TYR A 1 100 ? -6.231 -1.874 -12.741 1.00 94.38 100 TYR A N 1
ATOM 823 C CA . TYR A 1 100 ? -4.942 -1.187 -12.820 1.00 94.38 100 TYR A CA 1
ATOM 824 C C . TYR A 1 100 ? -3.782 -2.041 -12.318 1.00 94.38 100 TYR A C 1
ATOM 826 O O . TYR A 1 100 ? -2.658 -1.881 -12.800 1.00 94.38 100 TYR A O 1
ATOM 834 N N . CYS A 1 101 ? -4.021 -2.926 -11.347 1.00 96.12 101 CYS A N 1
ATOM 835 C CA . CYS A 1 101 ? -2.948 -3.645 -10.667 1.00 96.12 101 CYS A CA 1
ATOM 836 C C . CYS A 1 101 ? -2.933 -5.148 -10.939 1.00 96.12 101 CYS A C 1
ATOM 838 O O . CYS A 1 101 ? -1.931 -5.763 -10.596 1.00 96.12 101 CYS A O 1
ATOM 840 N N . ILE A 1 102 ? -3.974 -5.751 -11.528 1.00 95.88 102 ILE A N 1
ATOM 841 C CA . ILE A 1 102 ? -4.033 -7.206 -11.730 1.00 95.88 102 ILE A CA 1
ATOM 842 C C . ILE A 1 102 ? -4.026 -7.556 -13.218 1.00 95.88 102 ILE A C 1
ATOM 844 O O . ILE A 1 102 ? -4.901 -7.159 -13.980 1.00 95.88 102 ILE A O 1
ATOM 848 N N . LYS A 1 103 ? -3.037 -8.359 -13.616 1.00 94.44 103 LYS A N 1
ATOM 849 C CA . LYS A 1 103 ? -2.993 -9.082 -14.891 1.00 94.44 103 LYS A CA 1
ATOM 850 C C . LYS A 1 103 ? -2.939 -10.582 -14.604 1.00 94.44 103 LYS A C 1
ATOM 852 O O . LYS A 1 103 ? -2.114 -11.005 -13.794 1.00 94.44 103 LYS A O 1
ATOM 857 N N . ASP A 1 104 ? -3.795 -11.367 -15.258 1.00 89.38 104 ASP A N 1
ATOM 858 C CA . ASP A 1 104 ? -4.020 -12.783 -14.916 1.00 89.38 104 ASP A CA 1
ATOM 859 C C . ASP A 1 104 ? -2.781 -13.680 -15.102 1.00 89.38 104 ASP A C 1
ATOM 861 O O . ASP A 1 104 ? -2.554 -14.578 -14.296 1.00 89.38 104 ASP A O 1
ATOM 865 N N . ASP A 1 105 ? -1.912 -13.363 -16.067 1.00 90.56 105 ASP A N 1
ATOM 866 C CA . ASP A 1 105 ? -0.699 -14.139 -16.382 1.00 90.56 105 ASP A CA 1
ATOM 867 C C . ASP A 1 105 ? 0.595 -13.465 -15.900 1.00 90.56 105 ASP A C 1
ATOM 869 O O . ASP A 1 105 ? 1.665 -13.561 -16.520 1.00 90.56 105 ASP A O 1
ATOM 873 N N . ARG A 1 106 ? 0.499 -12.693 -14.817 1.00 93.69 106 ARG A N 1
ATOM 874 C CA . ARG A 1 106 ? 1.628 -11.967 -14.233 1.00 93.69 106 ARG A CA 1
ATOM 875 C C . ARG A 1 106 ? 1.602 -12.064 -12.717 1.00 93.69 106 ARG A C 1
ATOM 877 O O . ARG A 1 106 ? 0.553 -12.157 -12.086 1.00 93.69 106 ARG A O 1
ATOM 884 N N . ARG A 1 107 ? 2.789 -11.972 -12.120 1.00 96.12 107 ARG A N 1
ATOM 885 C CA . ARG A 1 107 ? 2.923 -11.693 -10.691 1.00 96.12 107 ARG A CA 1
ATOM 886 C C . ARG A 1 107 ? 2.635 -10.211 -10.466 1.00 96.12 107 ARG A C 1
ATOM 888 O O . ARG A 1 107 ? 3.362 -9.365 -10.981 1.00 96.12 107 ARG A O 1
ATOM 895 N N . ASN A 1 108 ? 1.591 -9.906 -9.703 1.00 97.69 108 ASN A N 1
ATOM 896 C CA . ASN A 1 108 ? 1.164 -8.534 -9.447 1.00 97.69 108 ASN A CA 1
ATOM 897 C C . ASN A 1 108 ? 1.588 -8.105 -8.043 1.00 97.69 108 ASN A C 1
ATOM 899 O O . ASN A 1 108 ? 1.184 -8.728 -7.063 1.00 97.69 108 ASN A O 1
ATOM 903 N N . ILE A 1 109 ? 2.383 -7.040 -7.944 1.00 98.12 109 ILE A N 1
ATOM 904 C CA . ILE A 1 109 ? 2.884 -6.512 -6.672 1.00 98.12 109 ILE A CA 1
ATOM 905 C C . ILE A 1 109 ? 2.464 -5.048 -6.551 1.00 98.12 109 ILE A C 1
ATOM 907 O O . ILE A 1 109 ? 2.859 -4.220 -7.371 1.00 98.12 109 ILE A O 1
ATOM 911 N N . LEU A 1 110 ? 1.687 -4.724 -5.520 1.00 98.12 110 LEU A N 1
ATOM 912 C CA . LEU A 1 110 ? 1.269 -3.365 -5.194 1.00 98.12 110 LEU A CA 1
ATOM 913 C C . LEU A 1 110 ? 2.000 -2.875 -3.943 1.00 98.12 110 LEU A C 1
ATOM 915 O O . LEU A 1 110 ? 1.832 -3.416 -2.851 1.00 98.12 110 LEU A O 1
ATOM 919 N N . PHE A 1 111 ? 2.776 -1.807 -4.100 1.00 97.56 111 PHE A N 1
ATOM 920 C CA . PHE A 1 111 ? 3.350 -1.071 -2.980 1.00 97.56 111 PHE A CA 1
ATOM 921 C C . PHE A 1 111 ? 2.416 0.072 -2.577 1.00 97.56 111 PHE A C 1
ATOM 923 O O . PHE A 1 111 ? 2.000 0.859 -3.426 1.00 97.56 111 PHE A O 1
ATOM 930 N N . ILE A 1 112 ? 2.112 0.181 -1.284 1.00 96.50 112 ILE A N 1
ATOM 931 C CA . ILE A 1 112 ? 1.318 1.268 -0.702 1.00 96.50 112 ILE A CA 1
ATOM 932 C C . ILE A 1 112 ? 2.228 2.066 0.227 1.00 96.50 112 ILE A C 1
ATOM 934 O O . ILE A 1 112 ? 2.776 1.515 1.181 1.00 96.50 112 ILE A O 1
ATOM 938 N N . LEU A 1 113 ? 2.386 3.359 -0.051 1.00 93.31 113 LEU A N 1
ATOM 939 C CA . LEU A 1 113 ? 3.175 4.274 0.772 1.00 93.31 113 LEU A CA 1
ATOM 940 C C . LEU A 1 113 ? 2.217 5.119 1.612 1.00 93.31 113 LEU A C 1
ATOM 942 O O . LEU A 1 113 ? 1.443 5.897 1.062 1.00 93.31 113 LEU A O 1
ATOM 946 N N . THR A 1 114 ? 2.233 4.936 2.928 1.00 92.81 114 THR A N 1
ATOM 947 C CA . THR A 1 114 ? 1.274 5.566 3.848 1.00 92.81 114 THR A CA 1
ATOM 948 C C . THR A 1 114 ? 1.857 5.623 5.257 1.00 92.81 114 THR A C 1
ATOM 950 O O . THR A 1 114 ? 2.674 4.780 5.618 1.00 92.81 114 THR A O 1
ATOM 953 N N . ASP A 1 115 ? 1.408 6.585 6.062 1.00 92.12 115 ASP A N 1
ATOM 954 C CA . ASP A 1 115 ? 1.647 6.618 7.511 1.00 92.12 115 ASP A CA 1
ATOM 955 C C . ASP A 1 115 ? 0.846 5.543 8.274 1.00 92.12 115 ASP A C 1
ATOM 957 O O . ASP A 1 115 ? 1.074 5.307 9.460 1.00 92.12 115 ASP A O 1
ATOM 961 N N . GLY A 1 116 ? -0.045 4.837 7.576 1.00 93.94 116 GLY A N 1
ATOM 962 C CA . GLY A 1 116 ? -0.811 3.702 8.061 1.00 93.94 116 GLY A CA 1
ATOM 963 C C . GLY A 1 116 ? -2.276 4.001 8.321 1.00 93.94 116 GLY A C 1
ATOM 964 O O . GLY A 1 116 ? -3.071 3.059 8.369 1.00 93.94 116 GLY A O 1
ATOM 965 N N . TYR A 1 117 ? -2.659 5.270 8.428 1.00 95.12 117 TYR A N 1
ATOM 966 C CA . TYR A 1 117 ? -4.059 5.640 8.546 1.00 95.12 117 TYR A CA 1
ATOM 967 C C . TYR A 1 117 ? -4.747 5.559 7.178 1.00 95.12 117 TYR A C 1
ATOM 969 O O . TYR A 1 117 ? -4.158 5.818 6.129 1.00 95.12 117 TYR A O 1
ATOM 977 N N . MET A 1 118 ? -6.022 5.180 7.187 1.00 95.06 118 MET A N 1
ATOM 978 C CA . MET A 1 118 ? -6.872 5.191 5.997 1.00 95.06 118 MET A CA 1
ATOM 979 C C . MET A 1 118 ? -7.891 6.300 6.204 1.00 95.06 118 MET A C 1
ATOM 981 O O . MET A 1 118 ? -8.686 6.221 7.133 1.00 95.06 118 MET A O 1
ATOM 985 N N . TYR A 1 119 ? -7.852 7.367 5.415 1.00 93.88 119 TYR A N 1
ATOM 986 C CA . TYR A 1 119 ? -8.819 8.452 5.543 1.00 93.88 119 TYR A CA 1
ATOM 987 C C . TYR A 1 119 ? -8.878 9.270 4.260 1.00 93.88 119 TYR A C 1
ATOM 989 O O . TYR A 1 119 ? -7.848 9.708 3.753 1.00 93.88 119 TYR A O 1
ATOM 997 N N . HIS A 1 120 ? -10.093 9.525 3.792 1.00 93.38 120 HIS A N 1
ATOM 998 C CA . HIS A 1 120 ? -10.378 10.517 2.770 1.00 93.38 120 HIS A CA 1
ATOM 999 C C . HIS A 1 120 ? -11.785 11.070 3.012 1.00 93.38 120 HIS A C 1
ATOM 1001 O O . HIS A 1 120 ? -12.688 10.329 3.401 1.00 93.38 120 HIS A O 1
ATOM 1007 N N . GLU A 1 121 ? -11.975 12.378 2.847 1.00 91.06 121 GLU A N 1
ATOM 1008 C CA . GLU A 1 121 ? -13.224 13.047 3.236 1.00 91.06 121 GLU A CA 1
ATOM 1009 C C . GLU A 1 121 ? -14.432 12.596 2.404 1.00 91.06 121 GLU A C 1
ATOM 1011 O O . GLU A 1 121 ? -15.512 12.389 2.956 1.00 91.06 121 GLU A O 1
ATOM 1016 N N . ASN A 1 122 ? -14.234 12.369 1.102 1.00 91.12 122 ASN A N 1
ATOM 1017 C CA . ASN A 1 122 ? -15.316 12.081 0.155 1.00 91.12 122 ASN A CA 1
ATOM 1018 C C . ASN A 1 122 ? -15.806 10.630 0.208 1.00 91.12 122 ASN A C 1
ATOM 1020 O O . ASN A 1 122 ? -16.864 10.311 -0.325 1.00 91.12 122 ASN A O 1
ATOM 1024 N N . THR A 1 123 ? -15.055 9.750 0.865 1.00 93.44 123 THR A N 1
ATOM 1025 C CA . THR A 1 123 ? -15.372 8.320 0.977 1.00 93.44 123 THR A CA 1
ATOM 1026 C C . THR A 1 123 ? -15.388 7.866 2.424 1.00 93.44 123 THR A C 1
ATOM 1028 O O . THR A 1 123 ? -15.266 6.680 2.720 1.00 93.44 123 THR A O 1
ATOM 1031 N N . ARG A 1 124 ? -15.587 8.804 3.355 1.00 95.44 124 ARG A N 1
ATOM 1032 C CA . ARG A 1 124 ? -15.724 8.531 4.782 1.00 95.44 124 ARG A CA 1
ATOM 1033 C C . ARG A 1 124 ? -17.144 8.060 5.110 1.00 95.44 124 ARG A C 1
ATOM 1035 O O . ARG A 1 124 ? -18.077 8.857 5.109 1.00 95.44 124 ARG A O 1
ATOM 1042 N N . PHE A 1 125 ? -17.293 6.794 5.485 1.00 97.56 125 PHE A N 1
ATOM 1043 C CA . PHE A 1 125 ? -18.561 6.229 5.947 1.00 97.56 125 PHE A CA 1
ATOM 1044 C C . PHE A 1 125 ? -18.343 5.069 6.925 1.00 97.56 125 PHE A C 1
ATOM 1046 O O . PHE A 1 125 ? -17.217 4.591 7.120 1.00 97.56 125 PHE A O 1
ATOM 1053 N N . ASP A 1 126 ? -19.434 4.628 7.547 1.00 97.44 126 ASP A N 1
ATOM 1054 C CA . ASP A 1 126 ? -19.455 3.474 8.429 1.00 97.44 126 ASP A CA 1
ATOM 1055 C C . ASP A 1 126 ? -20.652 2.548 8.198 1.00 97.44 126 ASP A C 1
ATOM 1057 O O . ASP A 1 126 ? -21.726 2.971 7.778 1.00 97.44 126 ASP A O 1
ATOM 1061 N N . GLU A 1 127 ? -20.446 1.266 8.489 1.00 97.19 127 GLU A N 1
ATOM 1062 C CA . GLU A 1 127 ? -21.458 0.218 8.476 1.00 97.19 127 GLU A CA 1
ATOM 1063 C C . GLU A 1 127 ? -21.571 -0.387 9.877 1.00 97.19 127 GLU A C 1
ATOM 1065 O O . GLU A 1 127 ? -20.638 -1.021 10.380 1.00 97.19 127 GLU A O 1
ATOM 1070 N N . LYS A 1 128 ? -22.736 -0.207 10.505 1.00 95.75 128 LYS A N 1
ATOM 1071 C CA . LYS A 1 128 ? -23.051 -0.757 11.829 1.00 95.75 128 LYS A CA 1
ATOM 1072 C C . LYS A 1 128 ? -24.106 -1.843 11.717 1.00 95.75 128 LYS A C 1
ATOM 1074 O O . LYS A 1 128 ? -25.183 -1.621 11.168 1.00 95.75 128 LYS A O 1
ATOM 1079 N N . LYS A 1 129 ? -23.790 -3.011 12.265 1.00 93.56 129 LYS A N 1
ATOM 1080 C CA . LYS A 1 129 ? -24.687 -4.160 12.422 1.00 93.56 129 LYS A CA 1
ATOM 1081 C C . LYS A 1 129 ? -24.547 -4.697 13.843 1.00 93.56 129 LYS A C 1
ATOM 1083 O O . LYS A 1 129 ? -23.646 -4.301 14.583 1.00 93.56 129 LYS A O 1
ATOM 1088 N N . GLU A 1 130 ? -25.436 -5.602 14.234 1.00 90.00 130 GLU A N 1
ATOM 1089 C CA . GLU A 1 130 ? -25.305 -6.294 15.514 1.00 90.00 130 GLU A CA 1
ATOM 1090 C C . GLU A 1 130 ? -23.929 -6.983 15.597 1.00 90.00 130 GLU A C 1
ATOM 1092 O O . GLU A 1 130 ? -23.553 -7.740 14.703 1.00 90.00 130 GLU A O 1
ATOM 1097 N N . ASN A 1 131 ? -23.155 -6.663 16.640 1.00 87.69 131 ASN A N 1
ATOM 1098 C CA . ASN A 1 131 ? -21.787 -7.152 16.864 1.00 87.69 131 ASN A CA 1
ATOM 1099 C C . ASN A 1 131 ? -20.783 -6.882 15.718 1.00 87.69 131 ASN A C 1
ATOM 1101 O O . ASN A 1 131 ? -19.795 -7.602 15.579 1.00 87.69 131 ASN A O 1
ATOM 1105 N N . SER A 1 132 ? -21.003 -5.853 14.889 1.00 95.44 132 SER A N 1
ATOM 1106 C CA . SER A 1 132 ? -20.036 -5.444 13.863 1.00 95.44 132 SER A CA 1
ATOM 1107 C C . SER A 1 132 ? -20.080 -3.943 13.583 1.00 95.44 132 SER A C 1
ATOM 1109 O O . SER A 1 132 ? -21.138 -3.381 13.295 1.00 95.44 132 SER A O 1
ATOM 1111 N N . TYR A 1 133 ? -18.917 -3.291 13.615 1.00 97.69 133 TYR A N 1
ATOM 1112 C CA . TYR A 1 133 ? -18.763 -1.885 13.243 1.00 97.69 133 TYR A CA 1
ATOM 1113 C C . TYR A 1 133 ? -17.564 -1.713 12.317 1.00 97.69 133 TYR A C 1
ATOM 1115 O O . TYR A 1 133 ? -16.411 -1.751 12.746 1.00 97.69 133 TYR A O 1
ATOM 1123 N N . LYS A 1 134 ? -17.847 -1.507 11.032 1.00 98.12 134 LYS A N 1
ATOM 1124 C CA . LYS A 1 134 ? -16.831 -1.326 9.997 1.00 98.12 134 LYS A CA 1
ATOM 1125 C C . LYS A 1 134 ? -16.814 0.106 9.498 1.00 98.12 134 LYS A C 1
ATOM 1127 O O . LYS A 1 134 ? -17.852 0.749 9.406 1.00 98.12 134 LYS A O 1
ATOM 1132 N N . THR A 1 135 ? -15.639 0.600 9.143 1.00 98.44 135 THR A N 1
ATOM 1133 C CA . THR A 1 135 ? -15.445 1.967 8.644 1.00 98.44 135 THR A CA 1
ATOM 1134 C C . THR A 1 135 ? -14.640 1.949 7.351 1.00 98.44 135 THR A C 1
ATOM 1136 O O . THR A 1 135 ? -13.821 1.064 7.136 1.00 98.44 135 THR A O 1
ATOM 1139 N N . SER A 1 136 ? -14.816 2.924 6.467 1.00 97.81 136 SER A N 1
ATOM 1140 C CA . SER A 1 136 ? -13.881 3.123 5.343 1.00 97.81 136 SER A CA 1
ATOM 1141 C C . SER A 1 136 ? -12.585 3.828 5.758 1.00 97.81 136 SER A C 1
ATOM 1143 O O . SER A 1 136 ? -11.715 4.087 4.932 1.00 97.81 136 SER A O 1
ATOM 1145 N N . TYR A 1 137 ? -12.462 4.162 7.044 1.00 97.38 137 TYR A N 1
ATOM 1146 C CA . TYR A 1 137 ? -11.395 4.989 7.580 1.00 97.38 137 TYR A CA 1
ATOM 1147 C C . TYR A 1 137 ? -10.895 4.496 8.942 1.00 97.38 137 TYR A C 1
ATOM 1149 O O . TYR A 1 137 ? -11.620 3.853 9.697 1.00 97.38 137 TYR A O 1
ATOM 1157 N N . LEU A 1 138 ? -9.665 4.852 9.294 1.00 97.56 138 LEU A N 1
ATOM 1158 C CA . LEU A 1 138 ? -9.050 4.650 10.598 1.00 97.56 138 LEU A CA 1
ATOM 1159 C C . LEU A 1 138 ? -8.256 5.904 10.944 1.00 97.56 138 LEU A C 1
ATOM 1161 O O . LEU A 1 138 ? -7.429 6.354 10.160 1.00 97.56 138 LEU A O 1
ATOM 1165 N N . THR A 1 139 ? -8.509 6.454 12.126 1.00 96.06 139 THR A N 1
ATOM 1166 C CA . THR A 1 139 ? -7.799 7.619 12.669 1.00 96.06 139 THR A CA 1
ATOM 1167 C C . THR A 1 139 ? -7.482 7.374 14.137 1.00 96.06 139 THR A C 1
ATOM 1169 O O . THR A 1 139 ? -8.187 6.600 14.793 1.00 96.06 139 THR A O 1
ATOM 1172 N N . THR A 1 140 ? -6.509 8.098 14.697 1.00 95.50 140 THR A N 1
ATOM 1173 C CA . THR A 1 140 ? -6.216 8.061 16.140 1.00 95.50 140 THR A CA 1
ATOM 1174 C C . THR A 1 140 ? -7.469 8.308 16.984 1.00 95.50 140 THR A C 1
ATOM 1176 O O . THR A 1 140 ? -7.690 7.672 18.014 1.00 95.50 140 THR A O 1
ATOM 1179 N N . LYS A 1 141 ? -8.345 9.222 16.537 1.00 96.19 141 LYS A N 1
ATOM 1180 C CA . LYS A 1 141 ? -9.606 9.528 17.227 1.00 96.19 141 LYS A CA 1
ATOM 1181 C C . LYS A 1 141 ? -10.537 8.315 17.269 1.00 96.19 141 LYS A C 1
ATOM 1183 O O . LYS A 1 141 ? -11.156 8.080 18.302 1.00 96.19 141 LYS A O 1
ATOM 1188 N N . LEU A 1 142 ? -10.627 7.552 16.178 1.00 97.06 142 LEU A N 1
ATOM 1189 C CA . LEU A 1 142 ? -11.435 6.333 16.128 1.00 97.06 142 LEU A CA 1
ATOM 1190 C C . LEU A 1 142 ? -10.836 5.230 17.009 1.00 97.06 142 LEU A C 1
ATOM 1192 O O . LEU A 1 142 ? -11.570 4.597 17.760 1.00 97.06 142 LEU A O 1
ATOM 1196 N N . ILE A 1 143 ? -9.513 5.049 16.968 1.00 97.62 143 ILE A N 1
ATOM 1197 C CA . ILE A 1 143 ? -8.789 4.078 17.807 1.00 97.62 143 ILE A CA 1
ATOM 1198 C C . ILE A 1 143 ? -9.062 4.347 19.292 1.00 97.62 143 ILE A C 1
ATOM 1200 O O . ILE A 1 143 ? -9.449 3.437 20.027 1.00 97.62 143 ILE A O 1
ATOM 1204 N N . LYS A 1 144 ? -8.956 5.613 19.718 1.00 96.56 144 LYS A N 1
ATOM 1205 C CA . LYS A 1 144 ? -9.282 6.052 21.083 1.00 96.56 144 LYS A CA 1
ATOM 1206 C C . LYS A 1 144 ? -10.762 5.843 21.420 1.00 96.56 144 LYS A C 1
ATOM 1208 O O . LYS A 1 144 ? -11.063 5.272 22.460 1.00 96.56 144 LYS A O 1
ATOM 1213 N N . ALA A 1 145 ? -11.679 6.257 20.541 1.00 96.69 145 ALA A N 1
ATOM 1214 C CA . ALA A 1 145 ? -13.123 6.121 20.763 1.00 96.69 145 ALA A CA 1
ATOM 1215 C C . ALA A 1 145 ? -13.582 4.657 20.890 1.00 96.69 145 ALA A C 1
ATOM 1217 O O . ALA A 1 145 ? -14.521 4.370 21.627 1.00 96.69 145 ALA A O 1
ATOM 1218 N N . ASN A 1 146 ? -12.894 3.738 20.212 1.00 96.69 146 ASN A N 1
ATOM 1219 C CA . ASN A 1 146 ? -13.157 2.302 20.255 1.00 96.69 146 ASN A CA 1
ATOM 1220 C C . ASN A 1 146 ? -12.393 1.576 21.383 1.00 96.69 146 ASN A C 1
ATOM 1222 O O . ASN A 1 146 ? -12.392 0.347 21.423 1.00 96.69 146 ASN A O 1
ATOM 1226 N N . ASN A 1 147 ? -11.732 2.307 22.292 1.00 96.00 147 ASN A N 1
ATOM 1227 C CA . ASN A 1 147 ? -10.931 1.765 23.397 1.00 96.00 147 ASN A CA 1
ATOM 1228 C C . ASN A 1 147 ? -9.809 0.801 22.960 1.00 96.00 147 ASN A C 1
ATOM 1230 O O . ASN A 1 147 ? -9.398 -0.083 23.712 1.00 96.00 147 ASN A O 1
ATOM 1234 N N . LEU A 1 148 ? -9.243 1.008 21.768 1.00 97.12 148 LEU A N 1
ATOM 1235 C CA . LEU A 1 148 ? -8.148 0.201 21.214 1.00 97.12 148 LEU A CA 1
ATOM 1236 C C . LEU A 1 148 ? -6.764 0.682 21.695 1.00 97.12 148 LEU A C 1
ATOM 1238 O O . LEU A 1 148 ? -5.774 0.627 20.975 1.00 97.12 148 LEU A O 1
ATOM 1242 N N . ILE A 1 149 ? -6.702 1.188 22.925 1.00 96.00 149 ILE A N 1
ATOM 1243 C CA . ILE A 1 149 ? -5.514 1.808 23.538 1.00 96.00 149 ILE A CA 1
ATOM 1244 C C . ILE A 1 149 ? -4.919 0.947 24.660 1.00 96.00 149 ILE A C 1
ATOM 1246 O O . ILE A 1 149 ? -4.155 1.430 25.492 1.00 96.00 149 ILE A O 1
ATOM 1250 N N . THR A 1 150 ? -5.315 -0.323 24.724 1.00 95.69 150 THR A N 1
ATOM 1251 C CA . THR A 1 150 ? -4.898 -1.275 25.759 1.00 95.69 150 THR A CA 1
ATOM 1252 C C . THR A 1 150 ? -4.361 -2.551 25.119 1.00 95.69 150 THR A C 1
ATOM 1254 O O . THR A 1 150 ? -4.555 -2.786 23.927 1.00 95.69 150 THR A O 1
ATOM 1257 N N . SER A 1 151 ? -3.718 -3.413 25.907 1.00 95.75 151 SER A N 1
ATOM 1258 C CA . SER A 1 151 ? -3.216 -4.705 25.425 1.00 95.75 151 SER A CA 1
ATOM 1259 C C . SER A 1 151 ? -4.320 -5.636 24.910 1.00 95.75 151 SER A C 1
ATOM 1261 O O . SER A 1 151 ? -4.039 -6.455 24.041 1.00 95.75 151 SER A O 1
ATOM 1263 N N . GLY A 1 152 ? -5.563 -5.469 25.381 1.00 97.19 152 GLY A N 1
ATOM 1264 C CA . GLY A 1 152 ? -6.742 -6.241 24.963 1.00 97.19 152 GLY A CA 1
ATOM 1265 C C . GLY A 1 152 ? -7.418 -5.742 23.675 1.00 97.19 152 GLY A C 1
ATOM 1266 O O . GLY A 1 152 ? -8.614 -5.964 23.453 1.00 97.19 152 GLY A O 1
ATOM 1267 N N . PHE A 1 153 ? -6.706 -4.964 22.849 1.00 97.69 153 PHE A N 1
ATOM 1268 C CA . PHE A 1 153 ? -7.288 -4.356 21.651 1.00 97.69 153 PHE A CA 1
ATOM 1269 C C . PHE A 1 153 ? -7.733 -5.403 20.622 1.00 97.69 153 PHE A C 1
ATOM 1271 O O . PHE A 1 153 ? -8.703 -5.165 19.907 1.00 97.69 153 PHE A O 1
ATOM 1278 N N . LYS A 1 154 ? -7.059 -6.557 20.541 1.00 97.88 154 LYS A N 1
ATOM 1279 C CA . LYS A 1 154 ? -7.391 -7.610 19.570 1.00 97.88 154 LYS A CA 1
ATOM 1280 C C . LYS A 1 154 ? -8.725 -8.261 19.891 1.00 97.88 154 LYS A C 1
ATOM 1282 O O . LYS A 1 154 ? -9.587 -8.337 19.024 1.00 97.88 154 LYS A O 1
ATOM 1287 N N . GLU A 1 155 ? -8.931 -8.624 21.151 1.00 97.88 155 GLU A N 1
ATOM 1288 C CA . GLU A 1 155 ? -10.192 -9.167 21.648 1.00 97.88 155 GLU A CA 1
ATOM 1289 C C . GLU A 1 155 ? -11.320 -8.149 21.465 1.00 97.88 155 GLU A C 1
ATOM 1291 O O . GLU A 1 155 ? -12.438 -8.505 21.100 1.00 97.88 155 GLU A O 1
ATOM 1296 N N . THR A 1 156 ? -11.020 -6.862 21.663 1.00 97.69 156 THR A N 1
ATOM 1297 C CA . THR A 1 156 ? -11.975 -5.773 21.427 1.00 97.69 156 THR A CA 1
ATOM 1298 C C . THR A 1 156 ? -12.332 -5.645 19.944 1.00 97.69 156 THR A C 1
ATOM 1300 O O . THR A 1 156 ? -13.510 -5.488 19.621 1.00 97.69 156 THR A O 1
ATOM 1303 N N . ILE A 1 157 ? -11.353 -5.743 19.039 1.00 98.06 157 ILE A N 1
ATOM 1304 C CA . ILE A 1 157 ? -11.579 -5.749 17.587 1.00 98.06 157 ILE A CA 1
ATOM 1305 C C . ILE A 1 157 ? -12.473 -6.924 17.189 1.00 98.06 157 ILE A C 1
ATOM 1307 O O . ILE A 1 157 ? -13.472 -6.722 16.503 1.00 98.06 157 ILE A O 1
ATOM 1311 N N . GLU A 1 158 ? -12.147 -8.133 17.644 1.00 97.00 158 GLU A N 1
ATOM 1312 C CA . GLU A 1 158 ? -12.884 -9.351 17.301 1.00 97.00 158 GLU A CA 1
ATOM 1313 C C . GLU A 1 158 ? -14.312 -9.325 17.851 1.00 97.00 158 GLU A C 1
ATOM 1315 O O . GLU A 1 158 ? -15.266 -9.515 17.096 1.00 97.00 158 GLU A O 1
ATOM 1320 N N . LYS A 1 159 ? -14.477 -9.017 19.145 1.00 96.56 159 LYS A N 1
ATOM 1321 C CA . LYS A 1 159 ? -15.780 -8.995 19.827 1.00 96.56 159 LYS A CA 1
ATOM 1322 C C . LYS A 1 159 ? -16.765 -8.019 19.188 1.00 96.56 159 LYS A C 1
ATOM 1324 O O . LYS A 1 159 ? -17.952 -8.315 19.114 1.00 96.56 159 LYS A O 1
ATOM 1329 N N . ASN A 1 160 ? -16.285 -6.847 18.779 1.00 96.62 160 ASN A N 1
ATOM 1330 C CA . ASN A 1 160 ? -17.134 -5.793 18.225 1.00 96.62 160 ASN A CA 1
ATOM 1331 C C . ASN A 1 160 ? -17.149 -5.784 16.688 1.00 96.62 160 ASN A C 1
ATOM 1333 O O . ASN A 1 160 ? -17.736 -4.881 16.089 1.00 96.62 160 ASN A O 1
ATOM 1337 N N . GLY A 1 161 ? -16.466 -6.741 16.050 1.00 97.00 161 GLY A N 1
ATOM 1338 C CA . GLY A 1 161 ? -16.333 -6.820 14.599 1.00 97.00 161 GLY A CA 1
ATOM 1339 C C . GLY A 1 161 ? -15.779 -5.534 13.985 1.00 97.00 161 GLY A C 1
ATOM 1340 O O . GLY A 1 161 ? -16.310 -5.076 12.970 1.00 97.00 161 GLY A O 1
ATOM 1341 N N . TYR A 1 162 ? -14.772 -4.933 14.628 1.00 98.50 162 TYR A N 1
ATOM 1342 C CA . TYR A 1 162 ? -14.113 -3.726 14.143 1.00 98.50 162 TYR A CA 1
ATOM 1343 C C . TYR A 1 162 ? -13.206 -4.022 12.953 1.00 98.50 162 TYR A C 1
ATOM 1345 O O . TYR A 1 162 ? -12.472 -5.007 12.928 1.00 98.50 162 TYR A O 1
ATOM 1353 N N . GLY A 1 163 ? -13.221 -3.140 11.962 1.00 98.06 163 GLY A N 1
ATOM 1354 C CA . GLY A 1 163 ? -12.348 -3.276 10.808 1.00 98.06 163 GLY A CA 1
ATOM 1355 C C . GLY A 1 163 ? -12.714 -2.326 9.689 1.00 98.06 163 GLY A C 1
ATOM 1356 O O . GLY A 1 163 ? -13.604 -1.485 9.822 1.00 98.06 163 GLY A O 1
ATOM 1357 N N . PHE A 1 164 ? -12.028 -2.482 8.566 1.00 98.44 164 PHE A N 1
ATOM 1358 C CA . PHE A 1 164 ? -12.370 -1.737 7.369 1.00 98.44 164 PHE A CA 1
ATOM 1359 C C . PHE A 1 164 ? -13.575 -2.352 6.652 1.00 98.44 164 PHE A C 1
ATOM 1361 O O . PHE A 1 164 ? -13.730 -3.575 6.610 1.00 98.44 164 PHE A O 1
ATOM 1368 N N . VAL A 1 165 ? -14.410 -1.513 6.037 1.00 98.12 165 VAL A N 1
ATOM 1369 C CA . VAL A 1 165 ? -15.420 -1.982 5.080 1.00 98.12 165 VAL A CA 1
ATOM 1370 C C . VAL A 1 165 ? -14.693 -2.637 3.907 1.00 98.12 165 VAL A C 1
ATOM 1372 O O . VAL A 1 165 ? -13.759 -2.072 3.330 1.00 98.12 165 VAL A O 1
ATOM 1375 N N . LYS A 1 166 ? -15.106 -3.850 3.548 1.00 96.75 166 LYS A N 1
ATOM 1376 C CA . LYS A 1 166 ? -14.505 -4.605 2.449 1.00 96.75 166 LYS A CA 1
ATOM 1377 C C . LYS A 1 166 ? -14.704 -3.856 1.126 1.00 96.75 166 LYS A C 1
ATOM 1379 O O . LYS A 1 166 ? -15.834 -3.592 0.728 1.00 96.75 166 LYS A O 1
ATOM 1384 N N . ALA A 1 167 ? -13.609 -3.548 0.434 1.00 97.25 167 ALA A N 1
ATOM 1385 C CA . ALA A 1 167 ? -13.654 -2.815 -0.832 1.00 97.25 167 ALA A CA 1
ATOM 1386 C C . ALA A 1 167 ? -13.750 -3.745 -2.057 1.00 97.25 167 ALA A C 1
ATOM 1388 O O . ALA A 1 167 ? -14.295 -3.359 -3.088 1.00 97.25 167 ALA A O 1
ATOM 1389 N N . ASN A 1 168 ? -13.266 -4.988 -1.951 1.00 97.06 168 ASN A N 1
ATOM 1390 C CA . ASN A 1 168 ? -13.263 -5.954 -3.052 1.00 97.06 168 ASN A CA 1
ATOM 1391 C C . ASN A 1 168 ? -13.501 -7.399 -2.575 1.00 97.06 168 ASN A C 1
ATOM 1393 O O . ASN A 1 168 ? -13.330 -7.711 -1.403 1.00 97.06 168 ASN A O 1
ATOM 1397 N N . GLU A 1 169 ? -13.885 -8.295 -3.485 1.00 94.62 169 GLU A N 1
ATOM 1398 C CA . GLU A 1 169 ? -14.306 -9.672 -3.157 1.00 94.62 169 GLU A CA 1
ATOM 1399 C C . GLU A 1 169 ? -13.216 -10.740 -3.336 1.00 94.62 169 GLU A C 1
ATOM 1401 O O . GLU A 1 169 ? -13.237 -11.788 -2.680 1.00 94.62 169 GLU A O 1
ATOM 1406 N N . ASP A 1 170 ? -12.295 -10.520 -4.274 1.00 95.12 170 ASP A N 1
ATOM 1407 C CA . ASP A 1 170 ? -11.223 -11.468 -4.580 1.00 95.12 170 ASP A CA 1
ATOM 1408 C C . ASP A 1 170 ? -10.034 -10.741 -5.208 1.00 95.12 170 ASP A C 1
ATOM 1410 O O . ASP A 1 170 ? -10.130 -10.235 -6.328 1.00 95.12 170 ASP A O 1
ATOM 1414 N N . LEU A 1 171 ? -8.930 -10.699 -4.462 1.00 97.38 171 LEU A N 1
ATOM 1415 C CA . LEU A 1 171 ? -7.634 -10.159 -4.866 1.00 97.38 171 LEU A CA 1
ATOM 1416 C C . LEU A 1 171 ? -6.513 -11.191 -4.632 1.00 97.38 171 LEU A C 1
ATOM 1418 O O . LEU A 1 171 ? -5.375 -10.833 -4.339 1.00 97.38 171 LEU A O 1
ATOM 1422 N N . LYS A 1 172 ? -6.809 -12.492 -4.763 1.00 96.38 172 LYS A N 1
ATOM 1423 C CA . LYS A 1 172 ? -5.837 -13.578 -4.517 1.00 96.38 172 LYS A CA 1
ATOM 1424 C C . LYS A 1 172 ? -4.574 -13.532 -5.390 1.00 96.38 172 LYS A C 1
ATOM 1426 O O . LYS A 1 172 ? -3.559 -14.094 -4.988 1.00 96.38 172 LYS A O 1
ATOM 1431 N N . ASN A 1 173 ? -4.653 -12.888 -6.558 1.00 96.19 173 ASN A N 1
ATOM 1432 C CA . ASN A 1 173 ? -3.557 -12.736 -7.525 1.00 96.19 173 ASN A CA 1
ATOM 1433 C C . ASN A 1 173 ? -2.735 -11.452 -7.302 1.00 96.19 173 ASN A C 1
ATOM 1435 O O . ASN A 1 173 ? -1.916 -11.101 -8.151 1.00 96.19 173 ASN A O 1
ATOM 1439 N N . LEU A 1 174 ? -2.973 -10.742 -6.194 1.00 98.31 174 LEU A N 1
ATOM 1440 C CA . LEU A 1 174 ? -2.269 -9.524 -5.813 1.00 98.31 174 LEU A CA 1
ATOM 1441 C C . LEU A 1 174 ? -1.401 -9.778 -4.577 1.00 98.31 174 LEU A C 1
ATOM 1443 O O . LEU A 1 174 ? -1.862 -10.339 -3.583 1.00 98.31 174 LEU A O 1
ATOM 1447 N N . GLU A 1 175 ? -0.154 -9.322 -4.625 1.00 98.44 175 GLU A N 1
ATOM 1448 C CA . GLU A 1 175 ? 0.717 -9.190 -3.462 1.00 98.44 175 GLU A CA 1
ATOM 1449 C C . GLU A 1 175 ? 0.744 -7.727 -3.018 1.00 98.44 175 GLU A C 1
ATOM 1451 O O . GLU A 1 175 ? 0.852 -6.836 -3.862 1.00 98.44 175 GLU A O 1
ATOM 1456 N N . VAL A 1 176 ? 0.657 -7.457 -1.713 1.00 98.38 176 VAL A N 1
ATOM 1457 C CA . VAL A 1 176 ? 0.609 -6.075 -1.202 1.00 98.38 176 VAL A CA 1
ATOM 1458 C C . VAL A 1 176 ? 1.704 -5.802 -0.179 1.00 98.38 176 VAL A C 1
ATOM 1460 O O . VAL A 1 176 ? 1.833 -6.504 0.818 1.00 98.38 176 VAL A O 1
ATOM 1463 N N . ILE A 1 177 ? 2.475 -4.738 -0.381 1.00 98.06 177 ILE A N 1
ATOM 1464 C CA . ILE A 1 177 ? 3.494 -4.288 0.566 1.00 98.06 177 ILE A CA 1
ATOM 1465 C C . ILE A 1 177 ? 3.157 -2.870 1.011 1.00 98.06 177 ILE A C 1
ATOM 1467 O O . ILE A 1 177 ? 3.275 -1.921 0.241 1.00 98.06 177 ILE A O 1
ATOM 1471 N N . VAL A 1 178 ? 2.756 -2.726 2.270 1.00 97.62 178 VAL A N 1
ATOM 1472 C CA . VAL A 1 178 ? 2.514 -1.432 2.908 1.00 97.62 178 VAL A CA 1
ATOM 1473 C C . VAL A 1 178 ? 3.799 -0.975 3.592 1.00 97.62 178 VAL A C 1
ATOM 1475 O O . VAL A 1 178 ? 4.369 -1.714 4.401 1.00 97.62 178 VAL A O 1
ATOM 1478 N N . LEU A 1 179 ? 4.260 0.229 3.264 1.00 96.00 179 LEU A N 1
ATOM 1479 C CA . LEU A 1 179 ? 5.499 0.820 3.765 1.00 96.00 179 LEU A CA 1
ATOM 1480 C C . LEU A 1 179 ? 5.226 2.182 4.398 1.00 96.00 179 LEU A C 1
ATOM 1482 O O . LEU A 1 179 ? 4.469 2.981 3.847 1.00 96.00 179 LEU A O 1
ATOM 1486 N N . GLY A 1 180 ? 5.944 2.467 5.484 1.00 93.81 180 GLY A N 1
ATOM 1487 C CA . GLY A 1 180 ? 5.975 3.794 6.092 1.00 93.81 180 GLY A CA 1
ATOM 1488 C C . GLY A 1 180 ? 5.025 3.990 7.268 1.00 93.81 180 GLY A C 1
ATOM 1489 O O . GLY A 1 180 ? 4.822 5.139 7.647 1.00 93.81 180 GLY A O 1
ATOM 1490 N N . ILE A 1 181 ? 4.482 2.914 7.864 1.00 95.38 181 ILE A N 1
ATOM 1491 C CA . ILE A 1 181 ? 3.573 3.033 9.017 1.00 95.38 181 ILE A CA 1
ATOM 1492 C C . ILE A 1 181 ? 4.265 3.839 10.124 1.00 95.38 181 ILE A C 1
ATOM 1494 O O . ILE A 1 181 ? 5.289 3.410 10.655 1.00 95.38 181 ILE A O 1
ATOM 1498 N N . ASN A 1 182 ? 3.719 5.007 10.442 1.00 94.38 182 ASN A N 1
ATOM 1499 C CA . ASN A 1 182 ? 4.298 5.985 11.354 1.00 94.38 182 ASN A CA 1
ATOM 1500 C C . ASN A 1 182 ? 3.177 6.576 12.225 1.00 94.38 182 ASN A C 1
ATOM 1502 O O . ASN A 1 182 ? 2.693 7.676 11.948 1.00 94.38 182 ASN A O 1
ATOM 1506 N N . PRO A 1 183 ? 2.713 5.819 13.232 1.00 93.00 183 PRO A N 1
ATOM 1507 C CA . PRO A 1 183 ? 1.576 6.207 14.055 1.00 93.00 183 PRO A CA 1
ATOM 1508 C C . PRO A 1 183 ? 1.858 7.457 14.891 1.00 93.00 183 PRO A C 1
ATOM 1510 O O . PRO A 1 183 ? 3.003 7.783 15.217 1.00 93.00 183 PRO A O 1
ATOM 1513 N N . GLU A 1 184 ? 0.783 8.116 15.319 1.00 90.19 184 GLU A N 1
ATOM 1514 C CA . GLU A 1 184 ? 0.870 9.202 16.289 1.00 90.19 184 GLU A CA 1
ATOM 1515 C C . GLU A 1 184 ? 1.486 8.712 17.614 1.00 90.19 184 GLU A C 1
ATOM 1517 O O . GLU A 1 184 ? 1.206 7.615 18.104 1.00 90.19 184 GLU A O 1
ATOM 1522 N N . LYS A 1 185 ? 2.339 9.542 18.223 1.00 89.12 185 LYS A N 1
ATOM 1523 C CA . LYS A 1 185 ? 2.964 9.223 19.512 1.00 89.12 185 LYS A CA 1
ATOM 1524 C C . LYS A 1 185 ? 1.936 9.276 20.648 1.00 89.12 185 LYS A C 1
ATOM 1526 O O . LYS A 1 185 ? 0.997 10.063 20.623 1.00 89.12 185 LYS A O 1
ATOM 1531 N N . GLY A 1 186 ? 2.172 8.490 21.698 1.00 88.44 186 GLY A N 1
ATOM 1532 C CA . GLY A 1 186 ? 1.422 8.556 22.961 1.00 88.44 186 GLY A CA 1
ATOM 1533 C C . GLY A 1 186 ? 0.530 7.348 23.250 1.00 88.44 186 GLY A C 1
ATOM 1534 O O . GLY A 1 186 ? 0.232 7.101 24.414 1.00 88.44 186 GLY A O 1
ATOM 1535 N N . ASN A 1 187 ? 0.169 6.553 22.238 1.00 89.25 187 ASN A N 1
ATOM 1536 C CA . ASN A 1 187 ? -0.460 5.245 22.428 1.00 89.25 187 ASN A CA 1
ATOM 1537 C C . ASN A 1 187 ? 0.523 4.130 22.016 1.00 89.25 187 ASN A C 1
ATOM 1539 O O . ASN A 1 187 ? 0.819 4.000 20.827 1.00 89.25 187 ASN A O 1
ATOM 1543 N N . PRO A 1 188 ? 1.019 3.296 22.951 1.00 93.12 188 PRO A N 1
ATOM 1544 C CA . PRO A 1 188 ? 1.971 2.232 22.623 1.00 93.12 188 PRO A CA 1
ATOM 1545 C C . PRO A 1 188 ? 1.365 1.112 21.760 1.00 93.12 188 PRO A C 1
ATOM 1547 O O . PRO A 1 188 ? 2.108 0.315 21.192 1.00 93.12 188 PRO A O 1
ATOM 1550 N N . PHE A 1 189 ? 0.037 1.047 21.634 1.00 96.19 189 PHE A N 1
ATOM 1551 C CA . PHE A 1 189 ? -0.665 0.033 20.843 1.00 96.19 189 PHE A CA 1
ATOM 1552 C C . PHE A 1 189 ? -1.070 0.521 19.445 1.00 96.19 189 PHE A C 1
ATOM 1554 O O . PHE A 1 189 ? -1.517 -0.285 18.634 1.00 96.19 189 PHE A O 1
ATOM 1561 N N . GLU A 1 190 ? -0.892 1.809 19.136 1.00 96.25 190 GLU A N 1
ATOM 1562 C CA . GLU A 1 190 ? -1.394 2.449 17.910 1.00 96.25 190 GLU A CA 1
ATOM 1563 C C . GLU A 1 190 ? -0.919 1.729 16.638 1.00 96.25 190 GLU A C 1
ATOM 1565 O O . GLU A 1 190 ? -1.722 1.350 15.785 1.00 96.25 190 GLU A O 1
ATOM 1570 N N . GLU A 1 191 ? 0.386 1.454 16.544 1.00 97.12 191 GLU A N 1
ATOM 1571 C CA . GLU A 1 191 ? 0.964 0.747 15.397 1.00 97.12 191 GLU A CA 1
ATOM 1572 C C . GLU A 1 191 ? 0.375 -0.656 15.228 1.00 97.12 191 GLU A C 1
ATOM 1574 O O . GLU A 1 191 ? 0.092 -1.104 14.114 1.00 97.12 191 GLU A O 1
ATOM 1579 N N . ALA A 1 192 ? 0.204 -1.362 16.348 1.00 97.50 192 ALA A N 1
ATOM 1580 C CA . ALA A 1 192 ? -0.292 -2.726 16.363 1.00 97.50 192 ALA A CA 1
ATOM 1581 C C . ALA A 1 192 ? -1.761 -2.776 15.924 1.00 97.50 192 ALA A C 1
ATOM 1583 O O . ALA A 1 192 ? -2.133 -3.661 15.153 1.00 97.50 192 ALA A O 1
ATOM 1584 N N . VAL A 1 193 ? -2.567 -1.794 16.339 1.00 98.25 193 VAL A N 1
ATOM 1585 C CA . VAL A 1 193 ? -3.958 -1.632 15.900 1.00 98.25 193 VAL A CA 1
ATOM 1586 C C . VAL A 1 193 ? -4.026 -1.368 14.400 1.00 98.25 193 VAL A C 1
ATOM 1588 O O . VAL A 1 193 ? -4.754 -2.069 13.699 1.00 98.25 193 VAL A O 1
ATOM 1591 N N . ILE A 1 194 ? -3.235 -0.417 13.889 1.00 98.31 194 ILE A N 1
ATOM 1592 C CA . ILE A 1 194 ? -3.172 -0.113 12.452 1.00 98.31 194 ILE A CA 1
ATOM 1593 C C . ILE A 1 194 ? -2.830 -1.380 11.660 1.00 98.31 194 ILE A C 1
ATOM 1595 O O . ILE A 1 194 ? -3.546 -1.747 10.726 1.00 98.31 194 ILE A O 1
ATOM 1599 N N . LYS A 1 195 ? -1.770 -2.092 12.056 1.00 98.38 195 LYS A N 1
ATOM 1600 C CA . LYS A 1 195 ? -1.342 -3.334 11.397 1.00 98.38 195 LYS A CA 1
ATOM 1601 C C . LYS A 1 195 ? -2.430 -4.408 11.415 1.00 98.38 195 LYS A C 1
ATOM 1603 O O . LYS A 1 195 ? -2.619 -5.077 10.401 1.00 98.38 195 LYS A O 1
ATOM 1608 N N . GLU A 1 196 ? -3.149 -4.564 12.525 1.00 98.56 196 GLU A N 1
ATOM 1609 C CA . GLU A 1 196 ? -4.243 -5.535 12.638 1.00 98.56 196 GLU A CA 1
ATOM 1610 C C . GLU A 1 196 ? -5.415 -5.181 11.707 1.00 98.56 196 GLU A C 1
ATOM 1612 O O . GLU A 1 196 ? -5.922 -6.052 11.001 1.00 98.56 196 GLU A O 1
ATOM 1617 N N . TYR A 1 197 ? -5.784 -3.900 11.608 1.00 98.56 197 TYR A N 1
ATOM 1618 C CA . TYR A 1 197 ? -6.809 -3.422 10.671 1.00 98.56 197 TYR A CA 1
ATOM 1619 C C . TYR A 1 197 ? -6.454 -3.735 9.210 1.00 98.56 197 TYR A C 1
ATOM 1621 O O . TYR A 1 197 ? -7.262 -4.319 8.484 1.00 98.56 197 TYR A O 1
ATOM 1629 N N . TRP A 1 198 ? -5.230 -3.406 8.784 1.00 98.62 198 TRP A N 1
ATOM 1630 C CA . TRP A 1 198 ? -4.735 -3.718 7.438 1.00 98.62 198 TRP A CA 1
ATOM 1631 C C . TRP A 1 198 ? -4.730 -5.222 7.158 1.00 98.62 198 TRP A C 1
ATOM 1633 O O . TRP A 1 198 ? -5.211 -5.669 6.115 1.00 98.62 198 TRP A O 1
ATOM 1643 N N . LYS A 1 199 ? -4.227 -6.015 8.109 1.00 98.50 199 LYS A N 1
ATOM 1644 C CA . LYS A 1 199 ? -4.167 -7.476 8.017 1.00 98.50 199 LYS A CA 1
ATOM 1645 C C . LYS A 1 199 ? -5.556 -8.089 7.831 1.00 98.50 199 LYS A C 1
ATOM 1647 O O . LYS A 1 199 ? -5.746 -8.924 6.944 1.00 98.50 199 LYS A O 1
ATOM 1652 N N . ASN A 1 200 ? -6.522 -7.665 8.643 1.00 98.31 200 ASN A N 1
ATOM 1653 C CA . ASN A 1 200 ? -7.893 -8.160 8.578 1.00 98.31 200 ASN A CA 1
ATOM 1654 C C . ASN A 1 200 ? -8.560 -7.777 7.255 1.00 98.31 200 ASN A C 1
ATOM 1656 O O . ASN A 1 200 ? -9.164 -8.631 6.611 1.00 98.31 200 ASN A O 1
ATOM 1660 N N . TRP A 1 201 ? -8.367 -6.546 6.785 1.00 98.38 201 TRP A N 1
ATOM 1661 C CA . TRP A 1 201 ? -8.916 -6.096 5.506 1.00 98.38 201 TRP A CA 1
ATOM 1662 C C . TRP A 1 201 ? -8.336 -6.849 4.305 1.00 98.38 201 TRP A C 1
ATOM 1664 O O . TRP A 1 201 ? -9.081 -7.310 3.441 1.00 98.38 201 TRP A O 1
ATOM 1674 N N . PHE A 1 202 ? -7.020 -7.074 4.279 1.00 98.56 202 PHE A N 1
ATOM 1675 C CA . PHE A 1 202 ? -6.378 -7.906 3.258 1.00 98.56 202 PHE A CA 1
ATOM 1676 C C . PHE A 1 202 ? -6.889 -9.349 3.279 1.00 98.56 202 PHE A C 1
ATOM 1678 O O . PHE A 1 202 ? -7.177 -9.911 2.218 1.00 98.56 202 PHE A O 1
ATOM 1685 N N . LYS A 1 203 ? -7.072 -9.932 4.471 1.00 98.06 203 LYS A N 1
ATOM 1686 C CA . LYS A 1 203 ? -7.653 -11.271 4.633 1.00 98.06 203 LYS A CA 1
ATOM 1687 C C . LYS A 1 203 ? -9.084 -11.336 4.094 1.00 98.06 203 LYS A C 1
ATOM 1689 O O . LYS A 1 203 ? -9.405 -12.271 3.365 1.00 98.06 203 LYS A O 1
ATOM 1694 N N . GLU A 1 204 ? -9.923 -10.350 4.407 1.00 97.38 204 GLU A N 1
ATOM 1695 C CA . GLU A 1 204 ? -11.304 -10.276 3.909 1.00 97.38 204 GLU A CA 1
ATOM 1696 C C . GLU A 1 204 ? -11.378 -10.181 2.379 1.00 97.38 204 GLU A C 1
ATOM 1698 O O . GLU A 1 204 ? -12.267 -10.777 1.773 1.00 97.38 204 GLU A O 1
ATOM 1703 N N . MET A 1 205 ? -10.417 -9.501 1.748 1.00 98.19 205 MET A N 1
ATOM 1704 C CA . MET A 1 205 ? -10.304 -9.393 0.286 1.00 98.19 205 MET A CA 1
ATOM 1705 C C . MET A 1 205 ? -9.523 -10.551 -0.366 1.00 98.19 205 MET A C 1
ATOM 1707 O O . MET A 1 205 ? -9.255 -10.520 -1.568 1.00 98.19 205 MET A O 1
ATOM 1711 N N . LYS A 1 206 ? -9.167 -11.590 0.405 1.00 98.12 206 LYS A N 1
ATOM 1712 C CA . LYS A 1 206 ? -8.443 -12.798 -0.039 1.00 98.12 206 LYS A CA 1
ATOM 1713 C C . LYS A 1 206 ? -7.016 -12.555 -0.550 1.00 98.12 206 LYS A C 1
ATOM 1715 O O . LYS A 1 206 ? -6.483 -13.383 -1.289 1.00 98.12 206 LYS A O 1
ATOM 1720 N N . ILE A 1 207 ? -6.367 -11.472 -0.127 1.00 98.31 207 ILE A N 1
ATOM 1721 C CA . ILE A 1 207 ? -4.951 -11.212 -0.418 1.00 98.31 207 ILE A CA 1
ATOM 1722 C C . ILE A 1 207 ? -4.104 -12.154 0.440 1.00 98.31 207 ILE A C 1
ATOM 1724 O O . ILE A 1 207 ? -4.122 -12.082 1.669 1.00 98.31 207 ILE A O 1
ATOM 1728 N N . LYS A 1 208 ? -3.370 -13.064 -0.208 1.00 95.94 208 LYS A N 1
ATOM 1729 C CA . LYS A 1 208 ? -2.608 -14.118 0.485 1.00 95.94 208 LYS A CA 1
ATOM 1730 C C . LYS A 1 208 ? -1.219 -13.666 0.919 1.00 95.94 208 LYS A C 1
ATOM 1732 O O . LYS A 1 208 ? -0.755 -14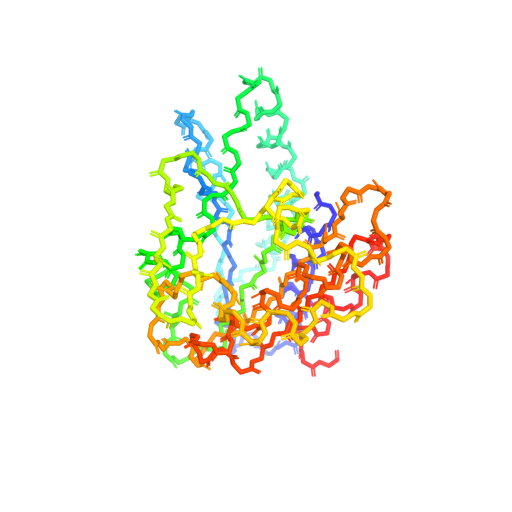.056 1.985 1.00 95.94 208 LYS A O 1
ATOM 1737 N N . ASN A 1 209 ? -0.571 -12.853 0.091 1.00 97.00 209 ASN A N 1
ATOM 1738 C CA . ASN A 1 209 ? 0.804 -12.421 0.291 1.00 97.00 209 ASN A CA 1
ATOM 1739 C C . ASN A 1 209 ? 0.808 -10.926 0.581 1.00 97.00 209 ASN A C 1
ATOM 1741 O O . ASN A 1 209 ? 0.548 -10.116 -0.309 1.00 97.00 209 ASN A O 1
ATOM 1745 N N . TYR A 1 210 ? 1.100 -10.553 1.822 1.00 97.88 210 TYR A N 1
ATOM 1746 C CA . TYR A 1 210 ? 1.271 -9.153 2.171 1.00 97.88 210 TYR A CA 1
ATOM 1747 C C . TYR A 1 210 ? 2.356 -8.934 3.219 1.00 97.88 210 TYR A C 1
ATOM 1749 O O . TYR A 1 210 ? 2.674 -9.812 4.021 1.00 97.88 210 TYR A O 1
ATOM 1757 N N . GLN A 1 211 ? 2.916 -7.729 3.216 1.00 97.19 211 GLN A N 1
ATOM 1758 C CA . GLN A 1 211 ? 3.838 -7.243 4.235 1.00 97.19 211 GLN A CA 1
ATOM 1759 C C . GLN A 1 211 ? 3.404 -5.852 4.685 1.00 97.19 211 GLN A C 1
ATOM 1761 O O . GLN A 1 211 ? 3.013 -5.029 3.865 1.00 97.19 211 GLN A O 1
ATOM 1766 N N . ILE A 1 212 ? 3.491 -5.582 5.986 1.00 97.69 212 ILE A N 1
ATOM 1767 C CA . ILE A 1 212 ? 3.178 -4.271 6.559 1.00 97.69 212 ILE A CA 1
ATOM 1768 C C . ILE A 1 212 ? 4.388 -3.840 7.385 1.00 97.69 212 ILE A C 1
ATOM 1770 O O . ILE A 1 212 ? 4.731 -4.493 8.376 1.00 97.69 212 ILE A O 1
ATOM 1774 N N . LYS A 1 213 ? 5.076 -2.785 6.946 1.00 96.50 213 LYS A N 1
ATOM 1775 C CA . LYS A 1 213 ? 6.345 -2.327 7.520 1.00 96.50 213 LYS A CA 1
ATOM 1776 C C . LYS A 1 213 ? 6.222 -0.904 8.045 1.00 96.50 213 LYS A C 1
ATOM 1778 O O . LYS A 1 213 ? 5.719 -0.018 7.354 1.00 96.50 213 LYS A O 1
ATOM 1783 N N . SER A 1 214 ? 6.709 -0.714 9.266 1.00 94.94 214 SER A N 1
ATOM 1784 C CA . SER A 1 214 ? 6.830 0.605 9.878 1.00 94.94 214 SER A CA 1
ATOM 1785 C C . SER A 1 214 ? 7.797 1.484 9.101 1.00 94.94 214 SER A C 1
ATOM 1787 O O . SER A 1 214 ? 8.622 0.985 8.330 1.00 94.94 214 SER A O 1
ATOM 1789 N N . ALA A 1 215 ? 7.673 2.792 9.292 1.00 91.81 215 ALA A N 1
ATOM 1790 C CA . ALA A 1 215 ? 8.695 3.725 8.869 1.00 91.81 215 ALA A CA 1
ATOM 1791 C C . ALA A 1 215 ? 10.016 3.352 9.549 1.00 91.81 215 ALA A C 1
ATOM 1793 O O . ALA A 1 215 ? 10.087 3.152 10.759 1.00 91.81 215 ALA A O 1
ATOM 1794 N N . ASP A 1 216 ? 11.050 3.232 8.734 1.00 91.25 216 ASP A N 1
ATOM 1795 C CA . ASP A 1 216 ? 12.409 2.919 9.150 1.00 91.25 216 ASP A CA 1
ATOM 1796 C C . ASP A 1 216 ? 13.361 3.591 8.152 1.00 91.25 216 ASP A C 1
ATOM 1798 O O . ASP A 1 216 ? 12.934 4.091 7.096 1.00 91.25 216 ASP A O 1
ATOM 1802 N N . LEU A 1 217 ? 14.647 3.613 8.492 1.00 87.69 217 LEU A N 1
ATOM 1803 C CA . LEU A 1 217 ? 15.698 4.107 7.624 1.00 87.69 217 LEU A CA 1
ATOM 1804 C C . LEU A 1 217 ? 15.603 3.416 6.257 1.00 87.69 217 LEU A C 1
ATOM 1806 O O . LEU A 1 217 ? 15.468 2.189 6.185 1.00 87.69 217 LEU A O 1
ATOM 1810 N N . PRO A 1 218 ? 15.704 4.172 5.156 1.00 85.50 218 PRO A N 1
ATOM 1811 C CA . PRO A 1 218 ? 15.617 3.604 3.816 1.00 85.50 218 PRO A CA 1
ATOM 1812 C C . PRO A 1 218 ? 16.609 2.463 3.562 1.00 85.50 218 PRO A C 1
ATOM 1814 O O . PRO A 1 218 ? 16.242 1.486 2.916 1.00 85.50 218 PRO A O 1
ATOM 1817 N N . SER A 1 219 ? 17.800 2.507 4.169 1.00 86.81 219 SER A N 1
ATOM 1818 C CA . SER A 1 219 ? 18.793 1.422 4.129 1.00 86.81 219 SER A CA 1
ATOM 1819 C C . SER A 1 219 ? 18.296 0.092 4.707 1.00 86.81 219 SER A C 1
ATOM 1821 O O . SER A 1 219 ? 18.740 -0.967 4.271 1.00 86.81 219 SER A O 1
ATOM 1823 N N . ASN A 1 220 ? 17.378 0.127 5.676 1.00 90.75 220 ASN A N 1
ATOM 1824 C CA . ASN A 1 220 ? 16.818 -1.065 6.318 1.00 90.75 220 ASN A CA 1
ATOM 1825 C C . ASN A 1 220 ? 15.636 -1.633 5.521 1.00 90.75 220 ASN A C 1
ATOM 1827 O O . ASN A 1 220 ? 15.417 -2.845 5.493 1.00 90.75 220 ASN A O 1
ATOM 1831 N N . LEU A 1 221 ? 14.880 -0.761 4.847 1.00 90.25 221 LEU A N 1
ATOM 1832 C CA . LEU A 1 221 ? 13.725 -1.154 4.040 1.00 90.25 221 LEU A CA 1
ATOM 1833 C C . LEU A 1 221 ? 14.101 -1.540 2.611 1.00 90.25 221 LEU A C 1
ATOM 1835 O O . LEU A 1 221 ? 13.398 -2.352 2.011 1.00 90.25 221 LEU A O 1
ATOM 1839 N N . GLU A 1 222 ? 15.210 -1.032 2.072 1.00 92.50 222 GLU A N 1
ATOM 1840 C CA . GLU A 1 222 ? 15.681 -1.393 0.735 1.00 92.50 222 GLU A CA 1
ATOM 1841 C C . GLU A 1 222 ? 15.842 -2.918 0.572 1.00 92.50 222 GLU A C 1
ATOM 1843 O O . GLU A 1 222 ? 15.225 -3.460 -0.345 1.00 92.50 222 GLU A O 1
ATOM 1848 N N . PRO A 1 223 ? 16.528 -3.666 1.464 1.00 92.56 223 PRO A N 1
ATOM 1849 C CA . PRO A 1 223 ? 16.600 -5.125 1.363 1.00 92.56 223 PRO A CA 1
ATOM 1850 C C . PRO A 1 223 ? 15.228 -5.813 1.363 1.00 92.56 223 PRO A C 1
ATOM 1852 O O . PRO A 1 223 ? 15.025 -6.795 0.651 1.00 92.56 223 PRO A O 1
ATOM 1855 N N . VAL A 1 224 ? 14.266 -5.290 2.132 1.00 92.31 224 VAL A N 1
ATOM 1856 C CA . VAL A 1 224 ? 12.894 -5.820 2.194 1.00 92.31 224 VAL A CA 1
ATOM 1857 C C . VAL A 1 224 ? 12.171 -5.611 0.863 1.00 92.31 224 VAL A C 1
ATOM 1859 O O . VAL A 1 224 ? 11.537 -6.539 0.359 1.00 92.31 224 VAL A O 1
ATOM 1862 N N . ILE A 1 225 ? 12.286 -4.414 0.282 1.00 94.31 225 ILE A N 1
ATOM 1863 C CA . ILE A 1 225 ? 11.699 -4.058 -1.017 1.00 94.31 225 ILE A CA 1
ATOM 1864 C C . ILE A 1 225 ? 12.320 -4.904 -2.129 1.00 94.31 225 ILE A C 1
ATOM 1866 O O . ILE A 1 225 ? 11.594 -5.505 -2.922 1.00 94.31 225 ILE A O 1
ATOM 1870 N N . LEU A 1 226 ? 13.653 -5.000 -2.159 1.00 93.69 226 LEU A N 1
ATOM 1871 C CA . LEU A 1 226 ? 14.379 -5.801 -3.141 1.00 93.69 226 LEU A CA 1
ATOM 1872 C C . LEU A 1 226 ? 13.931 -7.260 -3.080 1.00 93.69 226 LEU A C 1
ATOM 1874 O O . LEU A 1 226 ? 13.522 -7.799 -4.105 1.00 93.69 226 LEU A O 1
ATOM 1878 N N . LYS A 1 227 ? 13.903 -7.857 -1.882 1.00 93.25 227 LYS A N 1
ATOM 1879 C CA . LYS A 1 227 ? 13.444 -9.236 -1.678 1.00 93.25 227 LYS A CA 1
ATOM 1880 C C . LYS A 1 227 ? 11.992 -9.441 -2.105 1.00 93.25 227 LYS A C 1
ATOM 1882 O O . LYS A 1 227 ? 11.667 -10.469 -2.697 1.00 93.25 227 LYS A O 1
ATOM 1887 N N . ALA A 1 228 ? 11.111 -8.477 -1.830 1.00 94.56 228 ALA A N 1
ATOM 1888 C CA . ALA A 1 228 ? 9.718 -8.547 -2.264 1.00 94.56 228 ALA A CA 1
ATOM 1889 C C . ALA A 1 228 ? 9.611 -8.609 -3.796 1.00 94.56 228 ALA A C 1
ATOM 1891 O O . ALA A 1 228 ? 8.832 -9.400 -4.321 1.00 94.56 228 ALA A O 1
ATOM 1892 N N . ILE A 1 229 ? 10.430 -7.848 -4.524 1.00 95.19 229 ILE A N 1
ATOM 1893 C CA . ILE A 1 229 ? 10.409 -7.824 -5.993 1.00 95.19 229 ILE A CA 1
ATOM 1894 C C . ILE A 1 229 ? 11.097 -9.063 -6.581 1.00 95.19 229 ILE A C 1
ATOM 1896 O O . ILE A 1 229 ? 10.528 -9.733 -7.439 1.00 95.19 229 ILE A O 1
ATOM 1900 N N . THR A 1 230 ? 12.294 -9.415 -6.112 1.00 89.75 230 THR A N 1
ATOM 1901 C CA . THR A 1 230 ? 13.108 -10.497 -6.692 1.00 89.75 230 THR A CA 1
ATOM 1902 C C . THR A 1 230 ? 12.673 -11.895 -6.256 1.00 89.75 230 THR A C 1
ATOM 1904 O O . THR A 1 230 ? 13.005 -12.864 -6.939 1.00 89.75 230 THR A O 1
ATOM 1907 N N . GLY A 1 231 ? 11.976 -12.012 -5.121 1.00 82.94 231 GLY A N 1
ATOM 1908 C CA . GLY A 1 231 ? 11.681 -13.289 -4.467 1.00 82.94 231 GLY A CA 1
ATOM 1909 C C . GLY A 1 231 ? 12.914 -13.982 -3.869 1.00 82.94 231 GLY A C 1
ATOM 1910 O O . GLY A 1 231 ? 12.813 -15.144 -3.479 1.00 82.94 231 GLY A O 1
ATOM 1911 N N . LYS A 1 232 ? 14.066 -13.299 -3.820 1.00 66.31 232 LYS A N 1
ATOM 1912 C CA . LYS A 1 232 ? 15.357 -13.803 -3.328 1.00 66.31 232 LYS A CA 1
ATOM 1913 C C . LYS A 1 232 ? 15.866 -12.912 -2.205 1.00 66.31 232 LYS A C 1
ATOM 1915 O O . LYS A 1 232 ? 15.913 -11.684 -2.436 1.00 66.31 232 LYS A O 1
#

pLDDT: mean 92.59, std 6.86, range [66.31, 98.62]

Radius of gyration: 18.83 Å; chains: 1; bounding box: 46×38×54 Å

Foldseek 3Di:
DLLLLLLLVLQLVLQVVDDLQPFWDWFADDAVVDDPDVVLVVLRVLRTDGGHSPDDPVVSVVNSVSSVPSVVVSVVVVVVVVDCQDHQVLVCLQPPCCVPFDDPPDQTEAEAEDLLWHDGDVQWDWDDDVLAIATQTDDPVVCVVLVCLDPCNVVSCNRSNYEHDARAQEDCSYAYEYDANNHDPDRPCRSVNSVVRVVVNCVNRNHDHYYHYHDDDSVVCSVVSSCVSNVD

Sequence (232 aa):
MEYIKAIEKGLLNHIKSKRIITYDDQMQVFFNPEPSDPKMNELTKELKVSFNKDTPKSYFNSVDKKYSELPSSIYQSAIKDGKYIGSDIWEFFKNKVKDYCIKDDRRNILFILTDGYMYHENTRFDEKKENSYKTSYLTTKLIKANNLITSGFKETIEKNGYGFVKANEDLKNLEVIVLGINPEKGNPFEEAVIKEYWKNWFKEMKIKNYQIKSADLPSNLEPVILKAITGK

Secondary structure (DSSP, 8-state):
-HHHHHHHHHHHHHHHHS-GGG-EEEEE---SSPPSSHHHHHHHHHTEEEEETT--HHHHHHHHHHHHHHHHHHHHHHHHH-------HHHHHHHTHHHHH--TTS-EEEEEE-SS-B--GGG--EEEETTEEEES-B-HHHHHHTT-SSTTHHHHHHHTTEEEPP--S--TTEEEEEEEE-PPTT-TTHHHHHHHHHHHHHHHTT--EEEEEE---HHHHHHHHHHHHH--